Protein AF-A0A7I4CMM8-F1 (afdb_monomer_lite)

Radius of gyration: 47.57 Å; chains: 1; bounding box: 100×70×142 Å

pLDDT: mean 74.9, std 18.07, range [30.16, 97.44]

Structure (mmCIF, N/CA/C/O backbone):
data_AF-A0A7I4CMM8-F1
#
_entry.id   AF-A0A7I4CMM8-F1
#
loop_
_atom_site.group_PDB
_atom_site.id
_atom_site.type_symbol
_atom_site.label_atom_id
_atom_site.label_alt_id
_atom_site.label_comp_id
_atom_site.label_asym_id
_atom_site.label_entity_id
_atom_site.label_seq_id
_atom_site.pdbx_PDB_ins_code
_atom_site.Cartn_x
_atom_site.Cartn_y
_atom_site.Cartn_z
_atom_site.occupancy
_atom_site.B_iso_or_equiv
_atom_site.auth_seq_id
_atom_site.auth_comp_id
_atom_site.auth_asym_id
_atom_site.auth_atom_id
_atom_site.pdbx_PDB_model_num
ATOM 1 N N . MET A 1 1 ? -61.898 26.569 -17.432 1.00 49.69 1 MET A N 1
ATOM 2 C CA . MET A 1 1 ? -60.621 26.922 -18.093 1.00 49.69 1 MET A CA 1
ATOM 3 C C . MET A 1 1 ? -60.483 26.097 -19.370 1.00 49.69 1 MET A C 1
ATOM 5 O O . MET A 1 1 ? -60.211 24.907 -19.290 1.00 49.69 1 MET A O 1
ATOM 9 N N . GLY A 1 2 ? -60.801 26.678 -20.531 1.00 47.91 2 GLY A N 1
ATOM 10 C CA . GLY A 1 2 ? -60.877 25.951 -21.805 1.00 47.91 2 GLY A CA 1
ATOM 11 C C . GLY A 1 2 ? -59.507 25.502 -22.322 1.00 47.91 2 GLY A C 1
ATOM 12 O O . GLY A 1 2 ? -58.555 26.282 -22.324 1.00 47.91 2 GLY A O 1
ATOM 13 N N . LYS A 1 3 ? -59.409 24.247 -22.783 1.00 58.75 3 LYS A N 1
ATOM 14 C CA . LYS A 1 3 ? -58.233 23.737 -23.500 1.00 58.75 3 LYS A CA 1
ATOM 15 C C . LYS A 1 3 ? -58.102 24.516 -24.812 1.00 58.75 3 LYS A C 1
ATOM 17 O O . LYS A 1 3 ? -58.897 24.312 -25.725 1.00 58.75 3 LYS A O 1
ATOM 22 N N . LYS A 1 4 ? -57.121 25.419 -24.908 1.00 61.59 4 LYS A N 1
ATOM 23 C CA . LYS A 1 4 ? -56.770 26.080 -26.173 1.00 61.59 4 LYS A CA 1
ATOM 24 C C . LYS A 1 4 ? -56.360 24.992 -27.171 1.00 61.59 4 LYS A C 1
ATOM 26 O O . LYS A 1 4 ? -55.326 24.351 -26.992 1.00 61.59 4 LYS A O 1
ATOM 31 N N . SER A 1 5 ? -57.178 24.748 -28.192 1.00 63.53 5 SER A N 1
ATOM 32 C CA . SER A 1 5 ? -56.812 23.861 -29.296 1.00 63.53 5 SER A CA 1
ATOM 33 C C . SER A 1 5 ? -55.592 24.449 -30.007 1.00 63.53 5 SER A C 1
ATOM 35 O O . SER A 1 5 ? -55.644 25.604 -30.434 1.00 63.53 5 SER A O 1
ATOM 37 N N . LYS A 1 6 ? -54.498 23.682 -30.118 1.00 65.44 6 LYS A N 1
ATOM 38 C CA . LYS A 1 6 ? -53.301 24.097 -30.869 1.00 65.44 6 LYS A CA 1
ATOM 39 C C . LYS A 1 6 ? -53.727 24.498 -32.289 1.00 65.44 6 LYS A C 1
ATOM 41 O O . LYS A 1 6 ? -54.466 23.754 -32.938 1.00 65.44 6 LYS A O 1
ATOM 46 N N . SER A 1 7 ? -53.312 25.679 -32.748 1.00 64.56 7 SER A N 1
ATOM 47 C CA . SER A 1 7 ? -53.610 26.149 -34.102 1.00 64.56 7 SER A CA 1
ATOM 48 C C . SER A 1 7 ? -53.048 25.148 -35.114 1.00 64.56 7 SER A C 1
ATOM 50 O O . SER A 1 7 ? -51.906 24.705 -34.999 1.00 64.56 7 SER A O 1
ATOM 52 N N . LYS A 1 8 ? -53.867 24.734 -36.089 1.00 69.00 8 LYS A N 1
ATOM 53 C CA . LYS A 1 8 ? -53.422 23.821 -37.148 1.00 69.00 8 LYS A CA 1
ATOM 54 C C . LYS A 1 8 ? -52.417 24.571 -38.021 1.00 69.00 8 LYS A C 1
ATOM 56 O O . LYS A 1 8 ? -52.810 25.424 -38.814 1.00 69.00 8 LYS A O 1
ATOM 61 N N . THR A 1 9 ? -51.131 24.285 -37.855 1.00 73.81 9 THR A N 1
ATOM 62 C CA . THR A 1 9 ? -50.089 24.801 -38.744 1.00 73.81 9 THR A CA 1
ATOM 63 C C . THR A 1 9 ? -50.263 24.177 -40.133 1.00 73.81 9 THR A C 1
ATOM 65 O O . THR A 1 9 ? -50.684 23.023 -40.268 1.00 73.81 9 THR A O 1
ATOM 68 N N . SER A 1 10 ? -50.033 24.966 -41.189 1.00 74.88 10 SER A N 1
ATOM 69 C CA . SER A 1 10 ? -50.176 24.496 -42.573 1.00 74.88 10 SER A CA 1
ATOM 70 C C . SER A 1 10 ? -49.263 23.294 -42.808 1.00 74.88 10 SER A C 1
ATOM 72 O O . SER A 1 10 ? -48.184 23.203 -42.240 1.00 74.88 10 SER A O 1
ATOM 74 N N . ARG A 1 11 ? -49.679 22.348 -43.644 1.00 77.56 11 ARG A N 1
ATOM 75 C CA . ARG A 1 11 ? -48.850 21.203 -44.064 1.00 77.56 11 ARG A CA 1
ATOM 76 C C . ARG A 1 11 ? -48.706 21.143 -45.581 1.00 77.56 11 ARG A C 1
ATOM 78 O O . ARG A 1 11 ? -48.388 20.101 -46.148 1.00 77.56 11 ARG A O 1
ATOM 85 N N . LYS A 1 12 ? -48.970 22.266 -46.256 1.00 82.06 12 LYS A N 1
ATOM 86 C CA . LYS A 1 12 ? -48.943 22.338 -47.715 1.00 82.06 12 LYS A CA 1
ATOM 87 C C . LYS A 1 12 ? -47.498 22.459 -48.197 1.00 82.06 12 LYS A C 1
ATOM 89 O O . LYS A 1 12 ? -46.878 23.512 -48.093 1.00 82.06 12 LYS A O 1
ATOM 94 N N . GLY A 1 13 ? -46.985 21.363 -48.747 1.00 87.12 13 GLY A N 1
ATOM 95 C CA . GLY A 1 13 ? -45.651 21.278 -49.335 1.00 87.12 13 GLY A CA 1
ATOM 96 C C . GLY A 1 13 ? -44.630 20.568 -48.444 1.00 87.12 13 GLY A C 1
ATOM 97 O O . GLY A 1 13 ? -44.729 20.540 -47.218 1.00 87.12 13 GLY A O 1
ATOM 98 N N . LYS A 1 14 ? -43.603 19.998 -49.082 1.00 82.69 14 LYS A N 1
ATOM 99 C CA . LYS A 1 14 ? -42.621 19.109 -48.437 1.00 82.69 14 LYS A CA 1
ATOM 100 C C . LYS A 1 14 ? -41.836 19.781 -47.306 1.00 82.69 14 LYS A C 1
ATOM 102 O O . LYS A 1 14 ? -41.510 19.138 -46.314 1.00 82.69 14 LYS A O 1
ATOM 107 N N . ARG A 1 15 ? -41.515 21.071 -47.456 1.00 82.56 15 ARG A N 1
ATOM 108 C CA . ARG A 1 15 ? -40.744 21.831 -46.457 1.00 82.56 15 ARG A CA 1
ATOM 109 C C . ARG A 1 15 ? -41.539 22.055 -45.174 1.00 82.56 15 ARG A C 1
ATOM 111 O O . ARG A 1 15 ? -40.964 21.985 -44.098 1.00 82.56 15 ARG A O 1
ATOM 118 N N . GLU A 1 16 ? -42.839 22.281 -45.303 1.00 84.31 16 GLU A N 1
ATOM 119 C CA . GLU A 1 16 ? -43.721 22.529 -44.167 1.00 84.31 16 GLU A CA 1
ATOM 120 C C . GLU A 1 16 ? -44.119 21.222 -43.466 1.00 84.31 16 GLU A C 1
ATOM 122 O O . GLU A 1 16 ? -44.179 21.161 -42.242 1.00 84.31 16 GLU A O 1
ATOM 127 N N . TRP A 1 17 ? -44.275 20.136 -44.232 1.00 81.75 17 TRP A N 1
ATOM 128 C CA . TRP A 1 17 ? -44.510 18.794 -43.691 1.00 81.75 17 TRP A CA 1
ATOM 129 C C . TRP A 1 17 ? -43.383 18.345 -42.752 1.00 81.75 17 TRP A C 1
ATOM 131 O O . TRP A 1 17 ? -43.653 17.860 -41.661 1.00 81.75 17 TRP A O 1
ATOM 141 N N . ARG A 1 18 ? -42.122 18.609 -43.121 1.00 83.81 18 ARG A N 1
ATOM 142 C CA . ARG A 1 18 ? -40.956 18.306 -42.272 1.00 83.81 18 ARG A CA 1
ATOM 143 C C . ARG A 1 18 ? -40.883 19.132 -40.987 1.00 83.81 18 ARG A C 1
ATOM 145 O O . ARG A 1 18 ? -40.315 18.658 -40.020 1.00 83.81 18 ARG A O 1
ATOM 152 N N . LYS A 1 19 ? -41.398 20.365 -40.989 1.00 82.56 19 LYS A N 1
ATOM 153 C CA . LYS A 1 19 ? -41.332 21.265 -39.824 1.00 82.56 19 LYS A CA 1
ATOM 154 C C . LYS A 1 19 ? -42.450 21.016 -38.815 1.00 82.56 19 LYS A C 1
ATOM 156 O O . LYS A 1 19 ? -42.259 21.246 -37.631 1.00 82.56 19 LYS A O 1
ATOM 161 N N . ASN A 1 20 ? -43.610 20.571 -39.295 1.00 81.19 20 ASN A N 1
ATOM 162 C CA . ASN A 1 20 ? -44.833 20.483 -38.497 1.00 81.19 20 ASN A CA 1
ATOM 163 C C . ASN A 1 20 ? -45.246 19.040 -38.165 1.00 81.19 20 ASN A C 1
ATOM 165 O O . ASN A 1 20 ? -46.355 18.821 -37.669 1.00 81.19 20 ASN A O 1
ATOM 169 N N . ILE A 1 21 ? -44.416 18.045 -38.481 1.00 82.38 21 ILE A N 1
ATOM 170 C CA . ILE A 1 21 ? -44.540 16.683 -37.952 1.00 82.38 21 ILE A CA 1
ATOM 171 C C . ILE A 1 21 ? -43.607 16.599 -36.754 1.00 82.38 21 ILE A C 1
ATOM 173 O O . ILE A 1 21 ? -42.418 16.864 -36.891 1.00 82.38 21 ILE A O 1
ATOM 177 N N . SER A 1 22 ? -44.169 16.279 -35.591 1.00 81.81 22 SER A N 1
ATOM 178 C CA . SER A 1 22 ? -43.361 16.008 -34.408 1.00 81.81 22 SER A CA 1
ATOM 179 C C . SER A 1 22 ? -42.671 14.658 -34.593 1.00 81.81 22 SER A C 1
ATOM 181 O O . SER A 1 22 ? -43.331 13.704 -34.999 1.00 81.81 22 SER A O 1
ATOM 183 N N . THR A 1 23 ? -41.365 14.608 -34.341 1.00 85.62 23 THR A N 1
ATOM 184 C CA . THR A 1 23 ? -40.579 13.372 -34.204 1.00 85.62 23 THR A CA 1
ATOM 185 C C . THR A 1 23 ? -40.346 13.019 -32.737 1.00 85.62 23 THR A C 1
ATOM 187 O O . THR A 1 23 ? -39.611 12.084 -32.454 1.00 85.62 23 THR A O 1
ATOM 190 N N . GLU A 1 24 ? -40.958 13.758 -31.803 1.00 87.31 24 GLU A N 1
ATOM 191 C CA . GLU A 1 24 ? -40.713 13.630 -30.361 1.00 87.31 24 GLU A CA 1
ATOM 192 C C . GLU A 1 24 ? -41.014 12.218 -29.839 1.00 87.31 24 GLU A C 1
ATOM 194 O O . GLU A 1 24 ? -40.380 11.767 -28.895 1.00 87.31 24 GLU A O 1
ATOM 199 N N . ASP A 1 25 ? -41.968 11.512 -30.447 1.00 90.19 25 ASP A N 1
ATOM 200 C CA . ASP A 1 25 ? -42.308 10.127 -30.122 1.00 90.19 25 ASP A CA 1
ATOM 201 C C . ASP A 1 25 ? -41.214 9.142 -30.556 1.00 90.19 25 ASP A C 1
ATOM 203 O O . ASP A 1 25 ? -40.836 8.257 -29.788 1.00 90.19 25 ASP A O 1
ATOM 207 N N . VAL A 1 26 ? -40.672 9.326 -31.760 1.00 89.25 26 VAL A N 1
ATOM 208 C CA . VAL A 1 26 ? -39.547 8.541 -32.279 1.00 89.25 26 VAL A CA 1
ATOM 209 C C . VAL A 1 26 ? -38.278 8.837 -31.484 1.00 89.25 26 VAL A C 1
ATOM 211 O O . VAL A 1 26 ? -37.574 7.909 -31.091 1.00 89.25 26 VAL A O 1
ATOM 214 N N . ASP A 1 27 ? -38.009 10.109 -31.199 1.00 90.56 27 ASP A N 1
ATOM 215 C CA . ASP A 1 27 ? -36.835 10.539 -30.441 1.00 90.56 27 ASP A CA 1
ATOM 216 C C . ASP A 1 27 ? -36.898 10.009 -28.997 1.00 90.56 27 ASP A C 1
ATOM 218 O O . ASP A 1 27 ? -35.930 9.421 -28.514 1.00 90.56 27 ASP A O 1
ATOM 222 N N . ALA A 1 28 ? -38.061 10.094 -28.336 1.00 93.69 28 ALA A N 1
ATOM 223 C CA . ALA A 1 28 ? -38.261 9.531 -27.000 1.00 93.69 28 ALA A CA 1
ATOM 224 C C . ALA A 1 28 ? -38.103 8.004 -26.974 1.00 93.69 28 ALA A C 1
ATOM 226 O O . ALA A 1 28 ? -37.536 7.462 -26.024 1.00 93.69 28 ALA A O 1
ATOM 227 N N . PHE A 1 29 ? -38.573 7.301 -28.009 1.00 93.25 29 PHE A N 1
ATOM 228 C CA . PHE A 1 29 ? -38.375 5.859 -28.128 1.00 93.25 29 PHE A CA 1
ATOM 229 C C . PHE A 1 29 ? -36.884 5.507 -28.239 1.00 93.25 29 PHE A C 1
ATOM 231 O O . PHE A 1 29 ? -36.411 4.647 -27.499 1.00 93.25 29 PHE A O 1
ATOM 238 N N . VAL A 1 30 ? -36.125 6.214 -29.084 1.00 94.31 30 VAL A N 1
ATOM 239 C CA . VAL A 1 30 ? -34.676 5.996 -29.253 1.00 94.31 30 VAL A CA 1
ATOM 240 C C . VAL A 1 30 ? -33.898 6.316 -27.970 1.00 94.31 30 VAL A C 1
ATOM 242 O O . VAL A 1 30 ? -32.957 5.604 -27.608 1.00 94.31 30 VAL A O 1
ATOM 245 N N . GLU A 1 31 ? -34.290 7.365 -27.246 1.00 92.56 31 GLU A N 1
ATOM 246 C CA . GLU A 1 31 ? -33.690 7.703 -25.953 1.00 92.56 31 GLU A CA 1
ATOM 247 C C . GLU A 1 31 ? -33.966 6.633 -24.891 1.00 92.56 31 GLU A C 1
ATOM 249 O O . GLU A 1 31 ? -33.056 6.257 -24.147 1.00 92.56 31 GLU A O 1
ATOM 254 N N . GLN A 1 32 ? -35.192 6.105 -24.836 1.00 89.50 32 GLN A N 1
ATOM 255 C CA . GLN A 1 32 ? -35.554 5.024 -23.920 1.00 89.50 32 GLN A CA 1
ATOM 256 C C . GLN A 1 32 ? -34.812 3.728 -24.248 1.00 89.50 32 GLN A C 1
ATOM 258 O O . GLN A 1 32 ? -34.270 3.106 -23.335 1.00 89.50 32 GLN A O 1
ATOM 263 N N . THR A 1 33 ? -34.700 3.347 -25.524 1.00 90.50 33 THR A N 1
ATOM 264 C CA . THR A 1 33 ? -33.928 2.159 -25.921 1.00 90.50 33 THR A CA 1
ATOM 265 C C . THR A 1 33 ? -32.452 2.310 -25.557 1.00 90.50 33 THR A C 1
ATOM 267 O O . THR A 1 33 ? -31.876 1.415 -24.943 1.00 90.50 33 THR A O 1
ATOM 270 N N . ALA A 1 34 ? -31.851 3.475 -25.820 1.00 91.12 34 ALA A N 1
ATOM 271 C CA . ALA A 1 34 ? -30.457 3.738 -25.462 1.00 91.12 34 ALA A CA 1
ATOM 272 C C . ALA A 1 34 ? -30.228 3.758 -23.939 1.00 91.12 34 ALA A C 1
ATOM 274 O O . ALA A 1 34 ? -29.150 3.395 -23.458 1.00 91.12 34 ALA A O 1
ATOM 275 N N . LEU A 1 35 ? -31.222 4.201 -23.161 1.00 91.75 35 LEU A N 1
ATOM 276 C CA . LEU A 1 35 ? -31.175 4.152 -21.703 1.00 91.75 35 LEU A CA 1
ATOM 277 C C . LEU A 1 35 ? -31.209 2.707 -21.201 1.00 91.75 35 LEU A C 1
ATOM 279 O O . LEU A 1 35 ? -30.376 2.360 -20.366 1.00 91.75 35 LEU A O 1
ATOM 283 N N . VAL A 1 36 ? -32.113 1.884 -21.741 1.00 88.81 36 VAL A N 1
ATOM 284 C CA . VAL A 1 36 ? -32.248 0.459 -21.402 1.00 88.81 36 VAL A CA 1
ATOM 285 C C . VAL A 1 36 ? -30.956 -0.301 -21.716 1.00 88.81 36 VAL A C 1
ATOM 287 O O . VAL A 1 36 ? -30.436 -1.008 -20.851 1.00 88.81 36 VAL A O 1
ATOM 290 N N . GLU A 1 37 ? -30.366 -0.082 -22.894 1.00 86.69 37 GLU A N 1
ATOM 291 C CA . GLU A 1 37 ? -29.069 -0.662 -23.271 1.00 86.69 37 GLU A CA 1
ATOM 292 C C . GLU A 1 37 ? -27.954 -0.247 -22.302 1.00 86.69 37 GLU A C 1
ATOM 294 O O . GLU A 1 37 ? -27.170 -1.081 -21.844 1.00 86.69 37 GLU A O 1
ATOM 299 N N . ARG A 1 38 ? -27.900 1.038 -21.923 1.00 88.25 38 ARG A N 1
ATOM 300 C CA . ARG A 1 38 ? -26.904 1.545 -20.966 1.00 88.25 38 ARG A CA 1
ATOM 301 C C . ARG A 1 38 ? -27.106 0.989 -19.556 1.00 88.25 38 ARG A C 1
ATOM 303 O O . ARG A 1 38 ? -26.120 0.807 -18.843 1.00 88.25 38 ARG A O 1
ATOM 310 N N . SER A 1 39 ? -28.348 0.737 -19.144 1.00 84.06 39 SER A N 1
ATOM 311 C CA . SER A 1 39 ? -28.668 0.159 -17.833 1.00 84.06 39 SER A CA 1
ATOM 312 C C . SER A 1 39 ? -28.474 -1.357 -17.754 1.00 84.06 39 SER A C 1
ATOM 314 O O . SER A 1 39 ? -28.660 -1.915 -16.676 1.00 84.06 39 SER A O 1
ATOM 316 N N . GLY A 1 40 ? -28.050 -2.008 -18.844 1.00 80.88 40 GLY A N 1
ATOM 317 C CA . GLY A 1 40 ? -27.741 -3.440 -18.858 1.00 80.88 40 GLY A CA 1
ATOM 318 C C . GLY A 1 40 ? -28.790 -4.321 -19.537 1.00 80.88 40 GLY A C 1
ATOM 319 O O . GLY A 1 40 ? -28.784 -5.524 -19.301 1.00 80.88 40 GLY A O 1
ATOM 320 N N . GLY A 1 41 ? -29.649 -3.747 -20.384 1.00 82.19 41 GLY A N 1
ATOM 321 C CA . GLY A 1 41 ? -30.677 -4.466 -21.141 1.00 82.19 41 GLY A CA 1
ATOM 322 C C . GLY A 1 41 ? -32.043 -4.493 -20.450 1.00 82.19 41 GLY A C 1
ATOM 323 O O . GLY A 1 41 ? -32.201 -4.032 -19.316 1.00 82.19 41 GLY A O 1
ATOM 324 N N . ALA A 1 42 ? -33.056 -4.994 -21.159 1.00 81.62 42 ALA A N 1
ATOM 325 C CA . ALA A 1 42 ? -34.395 -5.152 -20.606 1.00 81.62 42 ALA A CA 1
ATOM 326 C C . ALA A 1 42 ? -34.415 -6.329 -19.621 1.00 81.62 42 ALA A C 1
ATOM 328 O O . ALA A 1 42 ? -33.972 -7.430 -19.940 1.00 81.62 42 ALA A O 1
ATOM 329 N N . LEU A 1 43 ? -34.974 -6.112 -18.428 1.00 78.44 43 LEU A N 1
ATOM 330 C CA . LEU A 1 43 ? -35.058 -7.144 -17.387 1.00 78.44 43 LEU A CA 1
ATOM 331 C C . LEU A 1 43 ? -35.860 -8.379 -17.840 1.00 78.44 43 LEU A C 1
ATOM 333 O O . LEU A 1 43 ? -35.634 -9.471 -17.334 1.00 78.44 43 LEU A O 1
ATOM 337 N N . GLU A 1 44 ? -36.775 -8.201 -18.797 1.00 80.75 44 GLU A N 1
ATOM 338 C CA . GLU A 1 44 ? -37.604 -9.264 -19.380 1.00 80.75 44 GLU A CA 1
ATOM 339 C C . GLU A 1 44 ? -36.811 -10.233 -20.271 1.00 80.75 44 GLU A C 1
ATOM 341 O O . GLU A 1 44 ? -37.217 -11.381 -20.435 1.00 80.75 44 GLU A O 1
ATOM 346 N N . GLU A 1 45 ? -35.679 -9.796 -20.830 1.00 81.38 45 GLU A N 1
ATOM 347 C CA . GLU A 1 45 ? -34.834 -10.627 -21.696 1.00 81.38 45 GLU A CA 1
ATOM 348 C C . GLU A 1 45 ? -33.844 -11.487 -20.895 1.00 81.38 45 GLU A C 1
ATOM 350 O O . GLU A 1 45 ? -33.340 -12.490 -21.404 1.00 81.38 45 GLU A O 1
ATOM 355 N N . VAL A 1 46 ? -33.568 -11.122 -19.637 1.00 84.12 46 VAL A N 1
ATOM 356 C CA . VAL A 1 46 ? -32.641 -11.859 -18.770 1.00 84.12 46 VAL A CA 1
ATOM 357 C C . VAL A 1 46 ? -33.358 -13.077 -18.168 1.00 84.12 46 VAL A C 1
ATOM 359 O O . VAL A 1 46 ? -34.398 -12.916 -17.521 1.00 84.12 46 VAL A O 1
ATOM 362 N N . PRO A 1 47 ? -32.827 -14.307 -18.326 1.00 88.44 47 PRO A N 1
ATOM 363 C CA . PRO A 1 47 ? -33.440 -15.497 -17.748 1.00 88.44 47 PRO A CA 1
ATOM 364 C C . PRO A 1 47 ? -33.514 -15.386 -16.222 1.00 88.44 47 PRO A C 1
ATOM 366 O O . PRO A 1 47 ? -32.564 -14.965 -15.560 1.00 88.44 47 PRO A O 1
ATOM 369 N N . SER A 1 48 ? -34.640 -15.805 -15.639 1.00 84.50 48 SER A N 1
ATOM 370 C CA . SER A 1 48 ? -34.915 -15.612 -14.207 1.00 84.50 48 SER A CA 1
ATOM 371 C C . SER A 1 48 ? -33.897 -16.277 -13.271 1.00 84.50 48 SER A C 1
ATOM 373 O O . SER A 1 48 ? -33.743 -15.849 -12.130 1.00 84.50 48 SER A O 1
ATOM 375 N N . GLU A 1 49 ? -33.184 -17.296 -13.753 1.00 82.00 49 GLU A N 1
ATOM 376 C CA . GLU A 1 49 ? -32.120 -17.997 -13.024 1.00 82.00 49 GLU A CA 1
ATOM 377 C C . GLU A 1 49 ? -30.857 -17.140 -12.835 1.00 82.00 49 GLU A C 1
ATOM 379 O O . GLU A 1 49 ? -30.123 -17.327 -11.868 1.00 82.00 49 GLU A O 1
ATOM 384 N N . GLU A 1 50 ? -30.616 -16.173 -13.722 1.00 80.75 50 GLU A N 1
ATOM 385 C CA . GLU A 1 50 ? -29.446 -15.290 -13.676 1.00 80.75 50 GLU A CA 1
ATOM 386 C C . GLU A 1 50 ? -29.718 -14.002 -12.878 1.00 80.75 50 GLU A C 1
ATOM 388 O O . GLU A 1 50 ? -28.790 -13.325 -12.436 1.00 80.75 50 GLU A O 1
ATOM 393 N N . LEU A 1 51 ? -30.997 -13.702 -12.607 1.00 81.00 51 LEU A N 1
ATOM 394 C CA . LEU A 1 51 ? -31.419 -12.576 -11.765 1.00 81.00 51 LEU A CA 1
ATOM 395 C C . LEU A 1 51 ? -30.988 -12.736 -10.301 1.00 81.00 51 LEU A C 1
ATOM 397 O O . LEU A 1 51 ? -30.775 -11.741 -9.605 1.00 81.00 51 LEU A O 1
ATOM 401 N N . PHE A 1 52 ? -30.866 -13.978 -9.820 1.00 80.38 52 PHE A N 1
ATOM 402 C CA . PHE A 1 52 ? -30.588 -14.266 -8.417 1.00 80.38 52 PHE A CA 1
ATOM 403 C C . PHE A 1 52 ? -29.487 -15.312 -8.272 1.00 80.38 52 PHE A C 1
ATOM 405 O O . PHE A 1 52 ? -29.679 -16.496 -8.527 1.00 80.38 52 PHE A O 1
ATOM 412 N N . PHE A 1 53 ? -28.336 -14.887 -7.759 1.00 79.38 53 PHE A N 1
ATOM 413 C CA . PHE A 1 53 ? -27.294 -15.800 -7.308 1.00 79.38 53 PHE A CA 1
ATOM 414 C C . PHE A 1 53 ? -27.486 -16.111 -5.820 1.00 79.38 53 PHE A C 1
ATOM 416 O O . PHE A 1 53 ? -27.412 -15.218 -4.972 1.00 79.38 53 PHE A O 1
ATOM 423 N N . VAL A 1 54 ? -27.705 -17.384 -5.488 1.00 78.00 54 VAL A N 1
ATOM 424 C CA . VAL A 1 54 ? -27.687 -17.848 -4.096 1.00 78.00 54 VAL A CA 1
ATOM 425 C C . VAL A 1 54 ? -26.230 -17.999 -3.665 1.00 78.00 54 VAL A C 1
ATOM 427 O O . VAL A 1 54 ? -25.579 -19.003 -3.953 1.00 78.00 54 VAL A O 1
ATOM 430 N N . ASP A 1 55 ? -25.708 -16.988 -2.972 1.00 75.25 55 ASP A N 1
ATOM 431 C CA . ASP A 1 55 ? -24.354 -17.024 -2.426 1.00 75.25 55 ASP A CA 1
ATOM 432 C C . ASP A 1 55 ? -24.258 -18.028 -1.268 1.00 75.25 55 ASP A C 1
ATOM 434 O O . ASP A 1 55 ? -24.559 -17.734 -0.112 1.00 75.25 55 ASP A O 1
ATOM 438 N N . THR A 1 56 ? -23.825 -19.248 -1.585 1.00 77.38 56 THR A N 1
ATOM 439 C CA . THR A 1 56 ? -23.519 -20.289 -0.594 1.00 77.38 56 THR A CA 1
ATOM 440 C C . THR A 1 56 ? -22.099 -20.181 -0.033 1.00 77.38 56 THR A C 1
ATOM 442 O O . THR A 1 56 ? -21.630 -21.103 0.645 1.00 77.38 56 THR A O 1
ATOM 445 N N . SER A 1 57 ? -21.359 -19.103 -0.320 1.00 67.94 57 SER A N 1
ATOM 446 C CA . SER A 1 57 ? -20.016 -18.942 0.222 1.00 67.94 57 SER A CA 1
ATOM 447 C C . SER A 1 57 ? -20.088 -18.680 1.731 1.00 67.94 57 SER A C 1
ATOM 449 O O . SER A 1 57 ? -20.462 -17.621 2.221 1.00 67.94 57 SER A O 1
ATOM 451 N N . LYS A 1 58 ? -19.722 -19.693 2.524 1.00 63.16 58 LYS A N 1
ATOM 452 C CA . LYS A 1 58 ? -19.458 -19.510 3.956 1.00 63.16 58 LYS A CA 1
ATOM 453 C C . LYS A 1 58 ? -18.283 -18.550 4.060 1.00 63.16 58 LYS A C 1
ATOM 455 O O . LYS A 1 58 ? -17.179 -18.914 3.672 1.00 63.16 58 LYS A O 1
ATOM 460 N N . ASP A 1 59 ? -18.510 -17.341 4.550 1.00 57.62 59 ASP A N 1
ATOM 461 C CA . ASP A 1 59 ? -17.526 -16.266 4.638 1.00 57.62 59 ASP A CA 1
ATOM 462 C C . ASP A 1 59 ? -16.203 -16.704 5.314 1.00 57.62 59 ASP A C 1
ATOM 464 O O . ASP A 1 59 ? -15.997 -16.623 6.528 1.00 57.62 59 ASP A O 1
ATOM 468 N N . ILE A 1 60 ? -15.239 -17.147 4.500 1.00 59.50 60 ILE A N 1
ATOM 469 C CA . ILE A 1 60 ? -13.919 -17.640 4.931 1.00 59.50 60 ILE A CA 1
ATOM 470 C C . ILE A 1 60 ? -13.121 -16.530 5.651 1.00 59.50 60 ILE A C 1
ATOM 472 O O . ILE A 1 60 ? -12.166 -16.793 6.386 1.00 59.50 60 ILE A O 1
ATOM 476 N N . LYS A 1 61 ? -13.485 -15.257 5.455 1.00 59.38 61 LYS A N 1
ATOM 477 C CA . LYS A 1 61 ? -12.763 -14.102 6.009 1.00 59.38 61 LYS A CA 1
ATOM 478 C C . LYS A 1 61 ? -13.025 -13.889 7.501 1.00 59.38 61 LYS A C 1
ATOM 480 O O . LYS A 1 61 ? -12.098 -13.467 8.192 1.00 59.38 61 LYS A O 1
ATOM 485 N N . VAL A 1 62 ? -14.226 -14.198 7.997 1.00 59.16 62 VAL A N 1
ATOM 486 C CA . VAL A 1 62 ? -14.553 -14.087 9.431 1.00 59.16 62 VAL A CA 1
ATOM 487 C C . VAL A 1 62 ? -13.898 -15.234 10.197 1.00 59.16 62 VAL A C 1
ATOM 489 O O . VAL A 1 62 ? -13.161 -14.977 11.147 1.00 59.16 62 VAL A O 1
ATOM 492 N N . ALA A 1 63 ? -14.026 -16.471 9.701 1.00 59.16 63 ALA A N 1
ATOM 493 C CA . ALA A 1 63 ? -13.366 -17.647 10.277 1.00 59.16 63 ALA A CA 1
ATOM 494 C C . ALA A 1 63 ? -11.837 -17.474 10.364 1.00 59.16 63 ALA A C 1
ATOM 496 O O . ALA A 1 63 ? -11.252 -17.635 11.429 1.00 59.16 63 ALA A O 1
ATOM 497 N N . ARG A 1 64 ? -11.182 -16.997 9.292 1.00 60.44 64 ARG A N 1
ATOM 498 C CA . ARG A 1 64 ? -9.728 -16.726 9.299 1.00 60.44 64 ARG A CA 1
ATOM 499 C C . ARG A 1 64 ? -9.296 -15.631 10.276 1.00 60.44 64 ARG A C 1
ATOM 501 O O . ARG A 1 64 ? -8.128 -15.611 10.659 1.00 60.44 64 ARG A O 1
ATOM 508 N N . LYS A 1 65 ? -10.177 -14.689 10.627 1.00 60.16 65 LYS A N 1
ATOM 509 C CA . LYS A 1 65 ? -9.901 -13.648 11.632 1.00 60.16 65 LYS A CA 1
ATOM 510 C C . LYS A 1 65 ? -10.031 -14.225 13.040 1.00 60.16 65 LYS A C 1
ATOM 512 O O . LYS A 1 65 ? -9.143 -14.003 13.855 1.00 60.16 65 LYS A O 1
ATOM 517 N N . VAL A 1 66 ? -11.070 -15.022 13.281 1.00 60.72 66 VAL A N 1
ATOM 518 C CA . VAL A 1 66 ? -11.283 -15.740 14.546 1.00 60.72 66 VAL A CA 1
ATOM 519 C C . VAL A 1 66 ? -10.138 -16.728 14.816 1.00 60.72 66 VAL A C 1
ATOM 521 O O . VAL A 1 66 ? -9.546 -16.693 15.892 1.00 60.72 66 VAL A O 1
ATOM 524 N N . ASP A 1 67 ? -9.718 -17.504 13.814 1.00 60.88 67 ASP A N 1
ATOM 525 C CA . ASP A 1 67 ? -8.616 -18.472 13.935 1.00 60.88 67 ASP A CA 1
ATOM 526 C C . ASP A 1 67 ? -7.230 -17.820 14.059 1.00 60.88 67 ASP A C 1
ATOM 528 O O . ASP A 1 67 ? -6.312 -18.417 14.614 1.00 60.88 67 ASP A O 1
ATOM 532 N N . LYS A 1 68 ? -7.045 -16.589 13.557 1.00 61.72 68 LYS A N 1
ATOM 533 C CA . LYS A 1 68 ? -5.784 -15.841 13.726 1.00 61.72 68 LYS A CA 1
ATOM 534 C C . LYS A 1 68 ? -5.603 -15.281 15.130 1.00 61.72 68 LYS A C 1
ATOM 536 O O . LYS A 1 68 ? -4.464 -15.077 15.543 1.00 61.72 68 LYS A O 1
ATOM 541 N N . HIS A 1 69 ? -6.705 -14.972 15.807 1.00 56.53 69 HIS A N 1
ATOM 542 C CA . HIS A 1 69 ? -6.694 -14.411 17.155 1.00 56.53 69 HIS A CA 1
ATOM 543 C C . HIS A 1 69 ? -6.846 -15.477 18.246 1.00 56.53 69 HIS A C 1
ATOM 545 O O . HIS A 1 69 ? -6.559 -15.186 19.404 1.00 56.53 69 HIS A O 1
ATOM 551 N N . ARG A 1 70 ? -7.218 -16.716 17.896 1.00 64.44 70 ARG A N 1
ATOM 552 C CA . ARG A 1 70 ? -7.080 -17.862 18.797 1.00 64.44 70 ARG A CA 1
ATOM 553 C C . ARG A 1 70 ? -5.616 -18.292 18.865 1.00 64.44 70 ARG A C 1
ATOM 555 O O . ARG A 1 70 ? -4.991 -18.594 17.849 1.00 64.44 70 ARG A O 1
ATOM 562 N N . ALA A 1 71 ? -5.060 -18.321 20.073 1.00 66.50 71 ALA A N 1
ATOM 563 C CA . ALA A 1 71 ? -3.794 -18.998 20.308 1.00 66.50 71 ALA A CA 1
ATOM 564 C C . ALA A 1 71 ? -3.950 -20.474 19.901 1.00 66.50 71 ALA A C 1
ATOM 566 O O . ALA A 1 71 ? -4.968 -21.097 20.195 1.00 66.50 71 ALA A O 1
ATOM 567 N N . LYS A 1 72 ? -2.966 -21.028 19.184 1.00 68.81 72 LYS A N 1
ATOM 568 C CA . LYS A 1 72 ? -2.951 -22.451 18.814 1.00 68.81 72 LYS A CA 1
ATOM 569 C C . LYS A 1 72 ? -2.593 -23.275 20.048 1.00 68.81 72 LYS A C 1
ATOM 571 O O . LYS A 1 72 ? -1.439 -23.651 20.227 1.00 68.81 72 LYS A O 1
ATOM 576 N N . VAL A 1 73 ? -3.577 -23.474 20.910 1.00 71.44 73 VAL A N 1
ATOM 577 C CA . VAL A 1 73 ? -3.495 -24.331 22.090 1.00 71.44 73 VAL A CA 1
ATOM 578 C C . VAL A 1 73 ? -3.742 -25.776 21.637 1.00 71.44 73 VAL A C 1
ATOM 580 O O . VAL A 1 73 ? -4.542 -26.012 20.726 1.00 71.44 73 VAL A O 1
ATOM 583 N N . LEU A 1 74 ? -3.008 -26.745 22.193 1.00 79.69 74 LEU A N 1
ATOM 584 C CA . LEU A 1 74 ? -3.235 -28.161 21.885 1.00 79.69 74 LEU A CA 1
ATOM 585 C C . LEU A 1 74 ? -4.658 -28.554 22.298 1.00 79.69 74 LEU A C 1
ATOM 587 O O . LEU A 1 74 ? -5.205 -28.003 23.246 1.00 79.69 74 LEU A O 1
ATOM 591 N N . HIS A 1 75 ? -5.269 -29.522 21.610 1.00 74.88 75 HIS A N 1
ATOM 592 C CA . HIS A 1 75 ? -6.651 -29.921 21.905 1.00 74.88 75 HIS A CA 1
ATOM 593 C C . HIS A 1 75 ? -6.833 -30.376 23.363 1.00 74.88 75 HIS A C 1
ATOM 595 O O . HIS A 1 75 ? -7.815 -30.003 23.994 1.00 74.88 75 HIS A O 1
ATOM 601 N N . ALA A 1 76 ? -5.850 -31.100 23.911 1.00 77.00 76 ALA A N 1
ATOM 602 C CA . ALA A 1 76 ? -5.833 -31.504 25.316 1.00 77.00 76 ALA A CA 1
ATOM 603 C C . ALA A 1 76 ? -5.820 -30.294 26.265 1.00 77.00 76 ALA A C 1
ATOM 605 O O . ALA A 1 76 ? -6.610 -30.239 27.200 1.00 77.00 76 ALA A O 1
ATOM 606 N N . ASP A 1 77 ? -4.996 -29.289 25.973 1.00 76.25 77 ASP A N 1
ATOM 607 C CA . ASP A 1 77 ? -4.896 -28.073 26.783 1.00 76.25 77 ASP A CA 1
ATOM 608 C C . ASP A 1 77 ? -6.162 -27.201 26.648 1.00 76.25 77 ASP A C 1
ATOM 610 O O . ASP A 1 77 ? -6.643 -26.650 27.631 1.00 76.25 77 ASP A O 1
ATOM 614 N N . SER A 1 78 ? -6.781 -27.157 25.461 1.00 78.62 78 SER A N 1
ATOM 615 C CA . SER A 1 78 ? -8.042 -26.440 25.206 1.00 78.62 78 SER A CA 1
ATOM 616 C C . SER A 1 78 ? -9.243 -27.045 25.939 1.00 78.62 78 SER A C 1
ATOM 618 O O . SER A 1 78 ? -10.197 -26.320 26.216 1.00 78.62 78 SER A O 1
ATOM 620 N N . ILE A 1 79 ? -9.228 -28.355 26.207 1.00 75.75 79 ILE A N 1
ATOM 621 C CA . ILE A 1 79 ? -10.250 -29.042 27.013 1.00 75.75 79 ILE A CA 1
ATOM 622 C C . ILE A 1 79 ? -10.066 -28.721 28.503 1.00 75.75 79 ILE A C 1
ATOM 624 O O . ILE A 1 79 ? -11.041 -28.682 29.249 1.00 75.75 79 ILE A O 1
ATOM 628 N N . LEU A 1 80 ? -8.824 -28.476 28.930 1.00 77.75 80 LEU A N 1
ATOM 629 C CA . LEU A 1 80 ? -8.479 -28.137 30.310 1.00 77.75 80 LEU A CA 1
ATOM 630 C C . LEU A 1 80 ? -8.637 -26.635 30.618 1.00 77.75 80 LEU A C 1
ATOM 632 O O . LEU A 1 80 ? -8.730 -26.258 31.786 1.00 77.75 80 LEU A O 1
ATOM 636 N N . GLU A 1 81 ? -8.696 -25.774 29.597 1.00 74.06 81 GLU A N 1
ATOM 637 C CA . GLU A 1 81 ? -9.002 -24.348 29.743 1.00 74.06 81 GLU A CA 1
ATOM 638 C C . GLU A 1 81 ? -10.483 -24.119 30.107 1.00 74.06 81 GLU A C 1
ATOM 640 O O . GLU A 1 81 ? -11.407 -24.566 29.421 1.00 74.06 81 GLU A O 1
ATOM 645 N N . SER A 1 82 ? -10.730 -23.369 31.186 1.00 67.44 82 SER A N 1
ATOM 646 C CA . SER A 1 82 ? -12.073 -23.015 31.655 1.00 67.44 82 SER A CA 1
ATOM 647 C C . SER A 1 82 ? -12.735 -21.969 30.746 1.00 67.44 82 SER A C 1
ATOM 649 O O . SER A 1 82 ? -12.717 -20.768 31.001 1.00 67.44 82 SER A O 1
ATOM 651 N N . ASN A 1 83 ? -13.375 -22.435 29.674 1.00 67.62 83 ASN A N 1
ATOM 652 C CA . ASN A 1 83 ? -14.068 -21.612 28.675 1.00 67.62 83 ASN A CA 1
ATOM 653 C C . ASN A 1 83 ? -15.483 -21.158 29.101 1.00 67.62 83 ASN A C 1
ATOM 655 O O . ASN A 1 83 ? -16.383 -21.035 28.266 1.00 67.62 83 ASN A O 1
ATOM 659 N N . SER A 1 84 ? -15.727 -20.928 30.394 1.00 74.69 84 SER A N 1
ATOM 660 C CA . SER A 1 84 ? -17.016 -20.397 30.843 1.00 74.69 84 SER A CA 1
ATOM 661 C C . SER A 1 84 ? -17.138 -18.921 30.463 1.00 74.69 84 SER A C 1
ATOM 663 O O . SER A 1 84 ? -16.286 -18.108 30.811 1.00 74.69 84 SER A O 1
ATOM 665 N N . LEU A 1 85 ? -18.235 -18.553 29.797 1.00 65.31 85 LEU A N 1
ATOM 666 C CA . LEU A 1 85 ? -18.540 -17.167 29.407 1.00 65.31 85 LEU A CA 1
ATOM 667 C C . LEU A 1 85 ? -18.713 -16.224 30.617 1.00 65.31 85 LEU A C 1
ATOM 669 O O . LEU A 1 85 ? -18.709 -15.003 30.476 1.00 65.31 85 LEU A O 1
ATOM 673 N N . ILE A 1 86 ? -18.871 -16.800 31.810 1.00 63.62 86 ILE A N 1
ATOM 674 C CA . ILE A 1 86 ? -18.960 -16.089 33.079 1.00 63.62 86 ILE A CA 1
ATOM 675 C C . ILE A 1 86 ? -17.542 -15.980 33.659 1.00 63.62 86 ILE A C 1
ATOM 677 O O . ILE A 1 86 ? -16.900 -17.014 33.873 1.00 63.62 86 ILE A O 1
ATOM 681 N N . PRO A 1 87 ? -17.038 -14.759 33.923 1.00 63.50 87 PRO A N 1
ATOM 682 C CA . PRO A 1 87 ? -15.743 -14.582 34.562 1.00 63.50 87 PRO A CA 1
ATOM 683 C C . PRO A 1 87 ? -15.776 -15.198 35.964 1.00 63.50 87 PRO A C 1
ATOM 685 O O . PRO A 1 87 ? -16.651 -14.879 36.769 1.00 63.50 87 PRO A O 1
ATOM 688 N N . VAL A 1 88 ? -14.815 -16.080 36.252 1.00 69.12 88 VAL A N 1
ATOM 689 C CA . VAL A 1 88 ? -14.659 -16.684 37.581 1.00 69.12 88 VAL A CA 1
ATOM 690 C C . VAL A 1 88 ? -14.456 -15.569 38.605 1.00 69.12 88 VAL A C 1
ATOM 692 O O . VAL A 1 88 ? -13.595 -14.701 38.431 1.00 69.12 88 VAL A O 1
ATOM 695 N N . LEU A 1 89 ? -15.268 -15.588 39.663 1.00 59.28 89 LEU A N 1
ATOM 696 C CA . LEU A 1 89 ? -15.184 -14.646 40.771 1.00 59.28 89 LEU A CA 1
ATOM 697 C C . LEU A 1 89 ? -13.787 -14.764 41.405 1.00 59.28 89 LEU A C 1
ATOM 699 O O . LEU A 1 89 ? -13.449 -15.786 41.997 1.00 59.28 89 LEU A O 1
ATOM 703 N N . LYS A 1 90 ? -12.943 -13.741 41.229 1.00 61.88 90 LYS A N 1
ATOM 704 C CA . LYS A 1 90 ? -11.626 -13.684 41.875 1.00 61.88 90 LYS A CA 1
ATOM 705 C C . LYS A 1 90 ? -11.815 -13.363 43.353 1.00 61.88 90 LYS A C 1
ATOM 707 O O . LYS A 1 90 ? -12.103 -12.220 43.699 1.00 61.88 90 LYS A O 1
ATOM 712 N N . GLU A 1 91 ? -11.614 -14.364 44.200 1.00 62.41 91 GLU A N 1
ATOM 713 C CA . GLU A 1 91 ? -11.412 -14.185 45.638 1.00 62.41 91 GLU A CA 1
ATOM 714 C C . GLU A 1 91 ? -10.221 -13.231 45.885 1.00 62.41 91 GLU A C 1
ATOM 716 O O . GLU A 1 91 ? -9.177 -13.362 45.228 1.00 62.41 91 GLU A O 1
ATOM 721 N N . PRO A 1 92 ? -10.323 -12.264 46.814 1.00 54.00 92 PRO A N 1
ATOM 722 C CA . PRO A 1 92 ? -9.198 -11.423 47.198 1.00 54.00 92 PRO A CA 1
ATOM 723 C C . PRO A 1 92 ? -8.238 -12.228 48.090 1.00 54.00 92 PRO A C 1
ATOM 725 O O . PRO A 1 92 ? -8.339 -12.209 49.312 1.00 54.00 92 PRO A O 1
ATOM 728 N N . GLY A 1 93 ? -7.298 -12.953 47.475 1.00 45.53 93 GLY A N 1
ATOM 729 C CA . GLY A 1 93 ? -6.353 -13.817 48.188 1.00 45.53 93 GLY A CA 1
ATOM 730 C C . GLY A 1 93 ? -4.928 -13.788 47.633 1.00 45.53 93 GLY A C 1
ATOM 731 O O . GLY A 1 93 ? -4.633 -14.419 46.626 1.00 45.53 93 GLY A O 1
ATOM 732 N N . HIS A 1 94 ? -4.063 -13.045 48.333 1.00 47.19 94 HIS A N 1
ATOM 733 C CA . HIS A 1 94 ? -2.603 -13.170 48.484 1.00 47.19 94 HIS A CA 1
ATOM 734 C C . HIS A 1 94 ? -1.770 -13.689 47.287 1.00 47.19 94 HIS A C 1
ATOM 736 O O . HIS A 1 94 ? -1.589 -14.886 47.071 1.00 47.19 94 HIS A O 1
ATOM 742 N N . THR A 1 95 ? -1.115 -12.778 46.562 1.00 38.75 95 THR A N 1
ATOM 743 C CA . THR A 1 95 ? -0.143 -13.148 45.523 1.00 38.75 95 THR A CA 1
ATOM 744 C C . THR A 1 95 ? 1.196 -13.558 46.139 1.00 38.75 95 THR A C 1
ATOM 746 O O . THR A 1 95 ? 1.961 -12.703 46.583 1.00 38.75 95 THR A O 1
ATOM 749 N N . ASN A 1 96 ? 1.524 -14.850 46.115 1.00 45.94 96 ASN A N 1
ATOM 750 C CA . ASN A 1 96 ? 2.888 -15.334 46.335 1.00 45.94 96 ASN A CA 1
ATOM 751 C C . ASN A 1 96 ? 3.634 -15.320 44.989 1.00 45.94 96 ASN A C 1
ATOM 753 O O . ASN A 1 96 ? 3.584 -16.268 44.205 1.00 45.94 96 ASN A O 1
ATOM 757 N N . LYS A 1 97 ? 4.267 -14.188 44.665 1.00 43.34 97 LYS A N 1
ATOM 758 C CA . LYS A 1 97 ? 4.988 -14.001 43.400 1.00 43.34 97 LYS A CA 1
ATOM 759 C C . LYS A 1 97 ? 6.421 -14.511 43.567 1.00 43.34 97 LYS A C 1
ATOM 761 O O . LYS A 1 97 ? 7.270 -13.819 44.125 1.00 43.34 97 LYS A O 1
ATOM 766 N N . LYS A 1 98 ? 6.692 -15.732 43.089 1.00 38.50 98 LYS A N 1
ATOM 767 C CA . LYS A 1 98 ? 8.067 -16.231 42.927 1.00 38.50 98 LYS A CA 1
ATOM 768 C C . LYS A 1 98 ? 8.833 -15.295 41.990 1.00 38.50 98 LYS A C 1
ATOM 770 O O . LYS A 1 98 ? 8.373 -14.969 40.895 1.00 38.50 98 LYS A O 1
ATOM 775 N N . ARG A 1 99 ? 9.988 -14.849 42.477 1.00 40.41 99 ARG A N 1
ATOM 776 C CA . ARG A 1 99 ? 10.913 -13.924 41.826 1.00 40.41 99 ARG A CA 1
ATOM 777 C C . ARG A 1 99 ? 11.526 -14.585 40.594 1.00 40.41 99 ARG A C 1
ATOM 779 O O . ARG A 1 99 ? 11.939 -15.740 40.652 1.00 40.41 99 ARG A O 1
ATOM 786 N N . LYS A 1 100 ? 11.592 -13.839 39.493 1.00 38.06 100 LYS A N 1
ATOM 787 C CA . LYS A 1 100 ? 12.507 -14.121 38.390 1.00 38.06 100 LYS A CA 1
ATOM 788 C C . LYS A 1 100 ? 13.558 -13.024 38.428 1.00 38.06 100 LYS A C 1
ATOM 790 O O . LYS A 1 100 ? 13.286 -11.893 38.032 1.00 38.06 100 LYS A O 1
ATOM 795 N N . ASP A 1 101 ? 14.713 -13.360 38.982 1.00 41.50 101 ASP A N 1
ATOM 796 C CA . ASP A 1 101 ? 15.895 -12.514 38.943 1.00 41.50 101 ASP A CA 1
ATOM 797 C C . ASP A 1 101 ? 16.342 -12.373 37.483 1.00 41.50 101 ASP A C 1
ATOM 799 O O . ASP A 1 101 ? 16.467 -13.368 36.768 1.00 41.50 101 ASP A O 1
ATOM 803 N N . ARG A 1 102 ? 16.537 -11.144 37.008 1.00 42.16 102 ARG A N 1
ATOM 804 C CA . ARG A 1 102 ? 17.869 -10.547 36.849 1.00 42.16 102 ARG A CA 1
ATOM 805 C C . ARG A 1 102 ? 17.838 -9.357 35.899 1.00 42.16 102 ARG A C 1
ATOM 807 O O . ARG A 1 102 ? 17.143 -9.349 34.890 1.00 42.16 102 ARG A O 1
ATOM 814 N N . ASP A 1 103 ? 18.720 -8.434 36.262 1.00 46.12 103 ASP A N 1
ATOM 815 C CA . ASP A 1 103 ? 19.269 -7.340 35.479 1.00 46.12 103 ASP A CA 1
ATOM 816 C C . ASP A 1 103 ? 18.266 -6.221 35.230 1.00 46.12 103 ASP A C 1
ATOM 818 O O . ASP A 1 103 ? 17.498 -6.312 34.293 1.00 46.12 103 ASP A O 1
ATOM 822 N N . HIS A 1 104 ? 18.284 -5.193 36.087 1.00 42.41 104 HIS A N 1
ATOM 823 C CA . HIS A 1 104 ? 18.207 -3.745 35.799 1.00 42.41 104 HIS A CA 1
ATOM 824 C C . HIS A 1 104 ? 18.504 -3.022 37.127 1.00 42.41 104 HIS A C 1
ATOM 826 O O . HIS A 1 104 ? 17.645 -2.419 37.763 1.00 42.41 104 HIS A O 1
ATOM 832 N N . ALA A 1 105 ? 19.745 -3.155 37.598 1.00 47.44 105 ALA A N 1
ATOM 833 C CA . ALA A 1 105 ? 20.257 -2.351 38.696 1.00 47.44 105 ALA A CA 1
ATOM 834 C C . ALA A 1 105 ? 20.729 -1.000 38.138 1.00 47.44 105 ALA A C 1
ATOM 836 O O . ALA A 1 105 ? 21.765 -0.938 37.478 1.00 47.44 105 ALA A O 1
ATOM 837 N N . LYS A 1 106 ? 19.953 0.061 38.391 1.00 52.59 106 LYS A N 1
ATOM 838 C CA . LYS A 1 106 ? 20.398 1.458 38.577 1.00 52.59 106 LYS A CA 1
ATOM 839 C C . LYS A 1 106 ? 19.290 2.244 39.311 1.00 52.59 106 LYS A C 1
ATOM 841 O O . LYS A 1 106 ? 18.127 1.862 39.214 1.00 52.59 106 LYS A O 1
ATOM 846 N N . PRO A 1 107 ? 19.648 3.234 40.147 1.00 48.91 107 PRO A N 1
ATOM 847 C CA . PRO A 1 107 ? 19.090 3.345 41.494 1.00 48.91 107 PRO A CA 1
ATOM 848 C C . PRO A 1 107 ? 17.816 4.195 41.565 1.00 48.91 107 PRO A C 1
ATOM 850 O O . PRO A 1 107 ? 17.848 5.401 41.347 1.00 48.91 107 PRO A O 1
ATOM 853 N N . MET A 1 108 ? 16.717 3.573 41.991 1.00 49.00 108 MET A N 1
ATOM 854 C CA . MET A 1 108 ? 15.444 4.216 42.360 1.00 49.00 108 MET A CA 1
ATOM 855 C C . MET A 1 108 ? 15.468 4.690 43.827 1.00 49.00 108 MET A C 1
ATOM 857 O O . MET A 1 108 ? 14.494 4.551 44.556 1.00 49.00 108 MET A O 1
ATOM 861 N N . ALA A 1 109 ? 16.613 5.187 44.303 1.00 53.16 109 ALA A N 1
ATOM 862 C CA . ALA A 1 109 ? 16.767 5.640 45.690 1.00 53.16 109 ALA A CA 1
ATOM 863 C C . ALA A 1 109 ? 16.348 7.109 45.892 1.00 53.16 109 ALA A C 1
ATOM 865 O O . ALA A 1 109 ? 16.328 7.580 47.020 1.00 53.16 109 ALA A O 1
ATOM 866 N N . LYS A 1 110 ? 16.002 7.831 44.816 1.00 52.53 110 LYS A N 1
ATOM 867 C CA . LYS A 1 110 ? 15.623 9.255 44.862 1.00 52.53 110 LYS A CA 1
ATOM 868 C C . LYS A 1 110 ? 14.106 9.505 44.820 1.00 52.53 110 LYS A C 1
ATOM 870 O O . LYS A 1 110 ? 13.682 10.648 44.881 1.00 52.53 110 LYS A O 1
ATOM 875 N N . GLU A 1 111 ? 13.296 8.450 44.717 1.00 56.25 111 GLU A N 1
ATOM 876 C CA . GLU A 1 111 ? 11.825 8.538 44.614 1.00 56.25 111 GLU A CA 1
ATOM 877 C C . GLU A 1 111 ? 11.094 8.032 45.874 1.00 56.25 111 GLU A C 1
ATOM 879 O O . GLU A 1 111 ? 9.869 7.985 45.901 1.00 56.25 111 GLU A O 1
ATOM 884 N N . LEU A 1 112 ? 11.834 7.654 46.925 1.00 55.59 112 LEU A N 1
ATOM 885 C CA . LEU A 1 112 ? 11.297 7.127 48.190 1.00 55.59 112 LEU A CA 1
ATOM 886 C C . LEU A 1 112 ? 11.399 8.118 49.363 1.00 55.59 112 LEU A C 1
ATOM 888 O O . LEU A 1 112 ? 11.341 7.708 50.520 1.00 55.59 112 LEU A O 1
ATOM 892 N N . GLU A 1 113 ? 11.514 9.417 49.090 1.00 56.12 113 GLU A N 1
ATOM 893 C CA . GLU A 1 113 ? 11.298 10.434 50.123 1.00 56.12 113 GLU A CA 1
ATOM 894 C C . GLU A 1 113 ? 9.807 10.818 50.162 1.00 56.12 113 GLU A C 1
ATOM 896 O O . GLU A 1 113 ? 9.221 11.096 49.110 1.00 56.12 113 GLU A O 1
ATOM 901 N N . PRO A 1 114 ? 9.153 10.817 51.342 1.00 62.47 114 PRO A N 1
ATOM 902 C CA . PRO A 1 114 ? 7.773 11.272 51.457 1.00 62.47 114 PRO A CA 1
ATOM 903 C C . PRO A 1 114 ? 7.693 12.762 51.099 1.00 62.47 114 PRO A C 1
ATOM 905 O O . PRO A 1 114 ? 8.460 13.574 51.615 1.00 62.47 114 PRO A O 1
ATOM 908 N N . ALA A 1 115 ? 6.760 13.125 50.214 1.00 64.81 115 ALA A N 1
ATOM 909 C CA . ALA A 1 115 ? 6.550 14.516 49.821 1.00 64.81 115 ALA A CA 1
ATOM 910 C C . ALA A 1 115 ? 6.291 15.401 51.063 1.00 64.81 115 ALA A C 1
ATOM 912 O O . ALA A 1 115 ? 5.517 15.000 51.939 1.00 64.81 115 ALA A O 1
ATOM 913 N N . PRO A 1 116 ? 6.912 16.594 51.164 1.00 69.44 116 PRO A N 1
ATOM 914 C CA . PRO A 1 116 ? 6.759 17.457 52.328 1.00 69.44 116 PRO A CA 1
ATOM 915 C C . PRO A 1 116 ? 5.319 17.964 52.447 1.00 69.44 116 PRO A C 1
ATOM 917 O O . PRO A 1 116 ? 4.721 18.430 51.475 1.00 69.44 116 PRO A O 1
ATOM 920 N N . VAL A 1 117 ? 4.774 17.884 53.662 1.00 66.25 117 VAL A N 1
ATOM 921 C CA . VAL A 1 117 ? 3.419 18.344 53.990 1.00 66.25 117 VAL A CA 1
ATOM 922 C C . VAL A 1 117 ? 3.302 19.853 53.703 1.00 66.25 117 VAL A C 1
ATOM 924 O O . VAL A 1 117 ? 4.156 20.622 54.161 1.00 66.25 117 VAL A O 1
ATOM 927 N N . PRO A 1 118 ? 2.274 20.309 52.961 1.00 59.66 118 PRO A N 1
ATOM 928 C CA . PRO A 1 118 ? 2.058 21.728 52.691 1.00 59.66 118 PRO A CA 1
ATOM 929 C C . PRO A 1 118 ? 1.850 22.516 53.992 1.00 59.66 118 PRO A C 1
ATOM 931 O O . PRO A 1 118 ? 0.992 22.172 54.798 1.00 59.66 118 PRO A O 1
ATOM 934 N N . LYS A 1 119 ? 2.614 23.598 54.190 1.00 63.66 119 LYS A N 1
ATOM 935 C CA . LYS A 1 119 ? 2.564 24.438 55.407 1.00 63.66 119 LYS A CA 1
ATOM 936 C C . LYS A 1 119 ? 1.330 25.341 55.512 1.00 63.66 119 LYS A C 1
ATOM 938 O O . LYS A 1 119 ? 1.136 25.967 56.547 1.00 63.66 119 LYS A O 1
ATOM 943 N N . HIS A 1 120 ? 0.518 25.441 54.464 1.00 62.41 120 HIS A N 1
ATOM 944 C CA . HIS A 1 120 ? -0.670 26.283 54.481 1.00 62.41 120 HIS A CA 1
ATOM 945 C C . HIS A 1 120 ? -1.824 25.573 53.780 1.00 62.41 120 HIS A C 1
ATOM 947 O O . HIS A 1 120 ? -1.789 25.343 52.571 1.00 62.41 120 HIS A O 1
ATOM 953 N N . VAL A 1 121 ? -2.821 25.197 54.577 1.00 57.34 121 VAL A N 1
ATOM 954 C CA . VAL A 1 121 ? -4.133 24.755 54.110 1.00 57.34 121 VAL A CA 1
ATOM 955 C C . VAL A 1 121 ? -4.975 26.030 53.985 1.00 57.34 121 VAL A C 1
ATOM 957 O O . VAL A 1 121 ? -5.081 26.747 54.979 1.00 57.34 121 VAL A O 1
ATOM 960 N N . PRO A 1 122 ? -5.513 26.372 52.800 1.00 53.19 122 PRO A N 1
ATOM 961 C CA . PRO A 1 122 ? -6.411 27.509 52.674 1.00 53.19 122 PRO A CA 1
ATOM 962 C C . PRO A 1 122 ? -7.658 27.258 53.519 1.00 53.19 122 PRO A C 1
ATOM 964 O O . PRO A 1 122 ? -8.249 26.178 53.455 1.00 53.19 122 PRO A O 1
ATOM 967 N N . ASP A 1 123 ? -8.019 28.267 54.302 1.00 50.75 123 ASP A N 1
ATOM 968 C CA . ASP A 1 123 ? -9.132 28.285 55.243 1.00 50.75 123 ASP A CA 1
ATOM 969 C C . ASP A 1 123 ? -10.470 28.193 54.488 1.00 50.75 123 ASP A C 1
ATOM 971 O O . ASP A 1 123 ? -11.100 29.190 54.131 1.00 50.75 123 ASP A O 1
ATOM 975 N N . HIS A 1 124 ? -10.881 26.973 54.146 1.00 48.75 124 HIS A N 1
ATOM 976 C CA . HIS A 1 124 ? -12.266 26.699 53.800 1.00 48.75 124 HIS A CA 1
ATOM 977 C C . HIS A 1 124 ? -13.031 26.623 55.115 1.00 48.75 124 HIS A C 1
ATOM 979 O O . HIS A 1 124 ? -12.942 25.618 55.818 1.00 48.75 124 HIS A O 1
ATOM 985 N N . GLY A 1 125 ? -13.738 27.711 55.438 1.00 50.97 125 GLY A N 1
ATOM 986 C CA . GLY A 1 125 ? -14.574 27.819 56.628 1.00 50.97 125 GLY A CA 1
ATOM 987 C C . GLY A 1 125 ? -15.417 26.563 56.811 1.00 50.97 125 GLY A C 1
ATOM 988 O O . GLY A 1 125 ? -16.259 26.241 55.970 1.00 50.97 125 GLY A O 1
ATOM 989 N N . LEU A 1 126 ? -15.127 25.846 57.894 1.00 46.25 126 LEU A N 1
ATOM 990 C CA . LEU A 1 126 ? -15.850 24.660 58.326 1.00 46.25 126 LEU A CA 1
ATOM 991 C C . LEU A 1 126 ? -17.319 25.047 58.493 1.00 46.25 126 LEU A C 1
ATOM 993 O O . LEU A 1 126 ? -17.662 25.892 59.320 1.00 46.25 126 LEU A O 1
ATOM 997 N N . THR A 1 127 ? -18.187 24.475 57.663 1.00 56.12 127 THR A N 1
ATOM 998 C CA . THR A 1 127 ? -19.633 24.648 57.805 1.00 56.12 127 THR A CA 1
ATOM 999 C C . THR A 1 127 ? -20.088 24.021 59.120 1.00 56.12 127 THR A C 1
ATOM 1001 O O . THR A 1 127 ? -19.497 23.039 59.562 1.00 56.12 127 THR A O 1
ATOM 1004 N N . GLU A 1 128 ? -21.153 24.549 59.728 1.00 50.28 128 GLU A N 1
ATOM 1005 C CA . GLU A 1 128 ? -21.710 24.108 61.025 1.00 50.28 128 GLU A CA 1
ATOM 1006 C C . GLU A 1 128 ? -21.936 22.580 61.121 1.00 50.28 128 GLU A C 1
ATOM 1008 O O . GLU A 1 128 ? -21.937 22.007 62.210 1.00 50.28 128 GLU A O 1
ATOM 1013 N N . GLU A 1 129 ? -22.044 21.897 59.978 1.00 53.06 129 GLU A N 1
ATOM 1014 C CA . GLU A 1 129 ? -22.142 20.440 59.856 1.00 53.06 129 GLU A CA 1
ATOM 1015 C C . GLU A 1 129 ? -20.858 19.680 60.256 1.00 53.06 129 GLU A C 1
ATOM 1017 O O . GLU A 1 129 ? -20.963 18.566 60.767 1.00 53.06 129 GLU A O 1
ATOM 1022 N N . ASP A 1 130 ? -19.666 20.268 60.098 1.00 53.66 130 ASP A N 1
ATOM 1023 C CA . ASP A 1 130 ? -18.381 19.647 60.468 1.00 53.66 130 ASP A CA 1
ATOM 1024 C C . ASP A 1 130 ? -18.066 19.804 61.965 1.00 53.66 130 ASP A C 1
ATOM 1026 O O . ASP A 1 130 ? -17.372 18.973 62.555 1.00 53.66 130 ASP A O 1
ATOM 1030 N N . MET A 1 131 ? -18.636 20.826 62.609 1.00 56.75 131 MET A N 1
ATOM 1031 C CA . MET A 1 131 ? -18.492 21.066 64.049 1.00 56.75 131 MET A CA 1
ATOM 1032 C C . MET A 1 131 ? -19.283 20.034 64.875 1.00 56.75 131 MET A C 1
ATOM 1034 O O . MET A 1 131 ? -18.871 19.653 65.967 1.00 56.75 131 MET A O 1
ATOM 1038 N N . PHE A 1 132 ? -20.359 19.478 64.306 1.00 51.25 132 PHE A N 1
ATOM 1039 C CA . PHE A 1 132 ? -21.210 18.478 64.961 1.00 51.25 132 PHE A CA 1
ATOM 1040 C C . PHE A 1 132 ? -20.607 17.056 64.990 1.00 51.25 132 PHE A C 1
ATOM 1042 O O . PHE A 1 132 ? -21.126 16.170 65.669 1.00 51.25 132 PHE A O 1
ATOM 1049 N N . PHE A 1 133 ? -19.507 16.804 64.266 1.00 48.34 133 PHE A N 1
ATOM 1050 C CA . PHE A 1 133 ? -18.815 15.506 64.274 1.00 48.34 133 PHE A CA 1
ATOM 1051 C C . PHE A 1 133 ? -17.720 15.385 65.346 1.00 48.34 133 PHE A C 1
ATOM 1053 O O . PHE A 1 133 ? -17.212 14.279 65.546 1.00 48.34 133 PHE A O 1
ATOM 1060 N N . LEU A 1 134 ? -17.373 16.470 66.051 1.00 47.72 134 LEU A N 1
ATOM 1061 C CA . LEU A 1 134 ? -16.290 16.477 67.043 1.00 47.72 134 LEU A CA 1
ATOM 1062 C C . LEU A 1 134 ? -16.767 16.321 68.503 1.00 47.72 134 LEU A C 1
ATOM 1064 O O . LEU A 1 134 ? -16.014 15.793 69.320 1.00 47.72 134 LEU A O 1
ATOM 1068 N N . ASP A 1 135 ? -18.020 16.671 68.814 1.00 42.50 135 ASP A N 1
ATOM 1069 C CA . ASP A 1 135 ? -18.558 16.663 70.190 1.00 42.50 135 ASP A CA 1
ATOM 1070 C C . ASP A 1 135 ? -19.060 15.293 70.685 1.00 42.50 135 ASP A C 1
ATOM 1072 O O . ASP A 1 135 ? -19.337 15.116 71.864 1.00 42.50 135 ASP A O 1
ATOM 1076 N N . VAL A 1 136 ? -19.127 14.269 69.827 1.00 48.75 136 VAL A N 1
ATOM 1077 C CA . VAL A 1 136 ? -19.614 12.925 70.221 1.00 48.75 136 VAL A CA 1
ATOM 1078 C C . VAL A 1 136 ? -18.495 12.027 70.788 1.00 48.75 136 VAL A C 1
ATOM 1080 O O . VAL A 1 136 ? -18.741 10.886 71.172 1.00 48.75 136 VAL A O 1
ATOM 1083 N N . ALA A 1 137 ? -17.248 12.507 70.847 1.00 42.91 137 ALA A N 1
ATOM 1084 C CA . ALA A 1 137 ? -16.087 11.704 71.255 1.00 42.91 137 ALA A CA 1
ATOM 1085 C C . ALA A 1 137 ? -15.407 12.162 72.561 1.00 42.91 137 ALA A C 1
ATOM 1087 O O . ALA A 1 137 ? -14.305 11.692 72.840 1.00 42.91 137 ALA A O 1
ATOM 1088 N N . LYS A 1 138 ? -16.021 13.069 73.337 1.00 44.78 138 LYS A N 1
ATOM 1089 C CA . LYS A 1 138 ? -15.385 13.716 74.501 1.00 44.78 138 LYS A CA 1
ATOM 1090 C C . LYS A 1 138 ? -16.121 13.601 75.844 1.00 44.78 138 LYS A C 1
ATOM 1092 O O . LYS A 1 138 ? -15.737 14.292 76.777 1.00 44.78 138 LYS A O 1
ATOM 1097 N N . GLU A 1 139 ? -17.105 12.720 75.971 1.00 40.38 139 GLU A N 1
ATOM 1098 C CA . GLU A 1 139 ? -17.699 12.389 77.275 1.00 40.38 139 GLU A CA 1
ATOM 1099 C C . GLU A 1 139 ? -17.417 10.920 77.589 1.00 40.38 139 GLU A C 1
ATOM 1101 O O . GLU A 1 139 ? -18.028 10.033 76.998 1.00 40.38 139 GLU A O 1
ATOM 1106 N N . ASP A 1 140 ? -16.377 10.700 78.395 1.00 40.66 140 ASP A N 1
ATOM 1107 C CA . ASP A 1 140 ? -16.251 9.660 79.430 1.00 40.66 140 ASP A CA 1
ATOM 1108 C C . ASP A 1 140 ? -14.768 9.591 79.841 1.00 40.66 140 ASP A C 1
ATOM 1110 O O . ASP A 1 140 ? -14.026 8.716 79.392 1.00 40.66 140 ASP A O 1
ATOM 1114 N N . ASP A 1 141 ? -14.324 10.560 80.646 1.00 44.44 141 ASP A N 1
ATOM 1115 C CA . ASP A 1 141 ? -13.106 10.441 81.456 1.00 44.44 141 ASP A CA 1
ATOM 1116 C C . ASP A 1 141 ? -13.228 11.400 82.655 1.00 44.44 141 ASP A C 1
ATOM 1118 O O . ASP A 1 141 ? -12.907 12.579 82.543 1.00 44.44 141 ASP A O 1
ATOM 1122 N N . ASP A 1 142 ? -13.743 10.885 83.776 1.00 36.62 142 ASP A N 1
ATOM 1123 C CA . ASP A 1 142 ? -13.574 11.466 85.112 1.00 36.62 142 ASP A CA 1
ATOM 1124 C C . ASP A 1 142 ? -13.044 10.359 86.050 1.00 36.62 142 ASP A C 1
ATOM 1126 O O . ASP A 1 142 ? -13.742 9.395 86.366 1.00 36.62 142 ASP A O 1
ATOM 1130 N N . GLU A 1 143 ? -11.761 10.521 86.387 1.00 40.69 143 GLU A N 1
ATOM 1131 C CA . GLU A 1 143 ? -11.060 10.265 87.659 1.00 40.69 143 GLU A CA 1
ATOM 1132 C C . GLU A 1 143 ? -11.190 8.907 88.394 1.00 40.69 143 GLU A C 1
ATOM 1134 O O . GLU A 1 143 ? -12.228 8.551 88.939 1.00 40.69 143 GLU A O 1
ATOM 1139 N N . GLU A 1 144 ? -10.052 8.217 88.571 1.00 33.88 144 GLU A N 1
ATOM 1140 C CA . GLU A 1 144 ? -9.356 8.231 89.876 1.00 33.88 144 GLU A CA 1
ATOM 1141 C C . GLU A 1 144 ? -7.880 7.789 89.767 1.00 33.88 144 GLU A C 1
ATOM 1143 O O . GLU A 1 144 ? -7.519 6.860 89.037 1.00 33.88 144 GLU A O 1
ATOM 1148 N N . GLU A 1 145 ? -7.029 8.509 90.503 1.00 36.31 145 GLU A N 1
ATOM 1149 C CA . GLU A 1 145 ? -5.619 8.227 90.780 1.00 36.31 145 GLU A CA 1
ATOM 1150 C C . GLU A 1 145 ? -5.449 6.913 91.576 1.00 36.31 145 GLU A C 1
ATOM 1152 O O . GLU A 1 145 ? -6.287 6.557 92.395 1.00 36.31 145 GLU A O 1
ATOM 1157 N N . ASP A 1 146 ? -4.338 6.187 91.395 1.00 30.16 146 ASP A N 1
ATOM 1158 C CA . ASP A 1 146 ? -3.168 6.264 92.292 1.00 30.16 146 ASP A CA 1
ATOM 1159 C C . ASP A 1 146 ? -2.295 4.978 92.305 1.00 30.16 146 ASP A C 1
ATOM 1161 O O . ASP A 1 146 ? -2.755 3.852 92.131 1.00 30.16 146 ASP A O 1
ATOM 1165 N N . ALA A 1 147 ? -1.010 5.192 92.611 1.00 33.53 147 ALA A N 1
ATOM 1166 C CA . ALA A 1 147 ? -0.006 4.253 93.138 1.00 33.53 147 ALA A CA 1
ATOM 1167 C C . ALA A 1 147 ? 0.721 3.200 92.245 1.00 33.53 147 ALA A C 1
ATOM 1169 O O . ALA A 1 147 ? 0.370 2.030 92.160 1.00 33.53 147 ALA A O 1
ATOM 1170 N N . ARG A 1 148 ? 1.919 3.632 91.810 1.00 33.69 148 ARG A N 1
ATOM 1171 C CA . ARG A 1 148 ? 3.268 3.030 92.007 1.00 33.69 148 ARG A CA 1
ATOM 1172 C C . ARG A 1 148 ? 3.677 1.661 91.409 1.00 33.69 148 ARG A C 1
ATOM 1174 O O . ARG A 1 148 ? 3.052 0.624 91.581 1.00 33.69 148 ARG A O 1
ATOM 1181 N N . SER A 1 149 ? 4.942 1.712 90.966 1.00 33.25 149 SER A N 1
ATOM 1182 C CA . SER A 1 149 ? 6.027 0.706 90.983 1.00 33.25 149 SER A CA 1
ATOM 1183 C C . SER A 1 149 ? 6.118 -0.380 89.898 1.00 33.25 149 SER A C 1
ATOM 1185 O O . SER A 1 149 ? 5.418 -1.381 89.928 1.00 33.25 149 SER A O 1
ATOM 1187 N N . ASP A 1 150 ? 7.157 -0.181 89.079 1.00 33.03 150 ASP A N 1
ATOM 1188 C CA . ASP A 1 150 ? 8.297 -1.087 88.858 1.00 33.03 150 ASP A CA 1
ATOM 1189 C C . ASP A 1 150 ? 8.294 -2.101 87.695 1.00 33.03 150 ASP A C 1
ATOM 1191 O O . ASP A 1 150 ? 7.294 -2.696 87.309 1.00 33.03 150 ASP A O 1
ATOM 1195 N N . ASP A 1 151 ? 9.502 -2.191 87.140 1.00 38.47 151 ASP A N 1
ATOM 1196 C CA . ASP A 1 151 ? 10.074 -2.890 85.991 1.00 38.47 151 ASP A CA 1
ATOM 1197 C C . ASP A 1 151 ? 9.355 -4.093 85.344 1.00 38.47 151 ASP A C 1
ATOM 1199 O O . ASP A 1 151 ? 8.989 -5.084 85.973 1.00 38.47 151 ASP A O 1
ATOM 1203 N N . GLY A 1 152 ? 9.337 -4.083 84.001 1.00 36.62 152 GLY A N 1
ATOM 1204 C CA . GLY A 1 152 ? 9.163 -5.295 83.193 1.00 36.62 152 GLY A CA 1
ATOM 1205 C C . GLY A 1 152 ? 8.459 -5.075 81.856 1.00 36.62 152 GLY A C 1
ATOM 1206 O O . GLY A 1 152 ? 7.234 -5.094 81.769 1.00 36.62 152 GLY A O 1
ATOM 1207 N N . ALA A 1 153 ? 9.230 -4.935 80.774 1.00 48.56 153 ALA A N 1
ATOM 1208 C CA . ALA A 1 153 ? 8.714 -4.898 79.408 1.00 48.56 153 ALA A CA 1
ATOM 1209 C C . ALA A 1 153 ? 8.035 -6.230 79.022 1.00 48.56 153 ALA A C 1
ATOM 1211 O O . ALA A 1 153 ? 8.685 -7.170 78.565 1.00 48.56 153 ALA A O 1
ATOM 1212 N N . VAL A 1 154 ? 6.708 -6.296 79.162 1.00 44.78 154 VAL A N 1
ATOM 1213 C CA . VAL A 1 154 ? 5.863 -7.351 78.586 1.00 44.78 154 VAL A CA 1
ATOM 1214 C C . VAL A 1 154 ? 5.171 -6.799 77.343 1.00 44.78 154 VAL A C 1
ATOM 1216 O O . VAL A 1 154 ? 4.397 -5.845 77.400 1.00 44.78 154 VAL A O 1
ATOM 1219 N N . VAL A 1 155 ? 5.452 -7.426 76.199 1.00 51.81 155 VAL A N 1
ATOM 1220 C CA . VAL A 1 155 ? 4.788 -7.179 74.913 1.00 51.81 155 VAL A CA 1
ATOM 1221 C C . VAL A 1 155 ? 3.289 -7.448 75.076 1.00 51.81 155 VAL A C 1
ATOM 1223 O O . VAL A 1 155 ? 2.850 -8.598 75.107 1.00 51.81 155 VAL A O 1
ATOM 1226 N N . THR A 1 156 ? 2.486 -6.390 75.182 1.00 51.34 156 THR A N 1
ATOM 1227 C CA . THR A 1 156 ? 1.026 -6.495 75.184 1.00 51.34 156 THR A CA 1
ATOM 1228 C C . THR A 1 156 ? 0.519 -6.533 73.742 1.00 51.34 156 THR A C 1
ATOM 1230 O O . THR A 1 156 ? 0.681 -5.599 72.961 1.00 51.34 156 THR A O 1
ATOM 1233 N N . GLN A 1 157 ? -0.082 -7.660 73.358 1.00 58.22 157 GLN A N 1
ATOM 1234 C CA . GLN A 1 157 ? -0.794 -7.805 72.086 1.00 58.22 157 GLN A CA 1
ATOM 1235 C C . GLN A 1 157 ? -2.000 -6.844 72.052 1.00 58.22 157 GLN A C 1
ATOM 1237 O O . GLN A 1 157 ? -2.702 -6.730 73.065 1.00 58.22 157 GLN A O 1
ATOM 1242 N N . PRO A 1 158 ? -2.304 -6.180 70.919 1.00 52.34 158 PRO A N 1
ATOM 1243 C CA . PRO A 1 158 ? -3.435 -5.262 70.844 1.00 52.34 158 PRO A CA 1
ATOM 1244 C C . PRO A 1 158 ? -4.746 -6.033 71.044 1.00 52.34 158 PRO A C 1
ATOM 1246 O O . PRO A 1 158 ? -5.110 -6.898 70.244 1.00 52.34 158 PRO A O 1
ATOM 1249 N N . LYS A 1 159 ? -5.479 -5.723 72.122 1.00 53.66 159 LYS A N 1
ATOM 1250 C CA . LYS A 1 159 ? -6.809 -6.294 72.372 1.00 53.66 159 LYS A CA 1
ATOM 1251 C C . LYS A 1 159 ? -7.753 -5.894 71.232 1.00 53.66 159 LYS A C 1
ATOM 1253 O O . LYS A 1 159 ? -7.930 -4.712 70.939 1.00 53.66 159 LYS A O 1
ATOM 1258 N N . GLY A 1 160 ? -8.364 -6.889 70.587 1.00 56.47 160 GLY A N 1
ATOM 1259 C CA . GLY A 1 160 ? -9.312 -6.682 69.493 1.00 56.47 160 GLY A CA 1
ATOM 1260 C C . GLY A 1 160 ? -10.485 -5.794 69.919 1.00 56.47 160 GLY A C 1
ATOM 1261 O O . GLY A 1 160 ? -11.167 -6.082 70.904 1.00 56.47 160 GLY A O 1
ATOM 1262 N N . LYS A 1 161 ? -10.729 -4.712 69.169 1.00 63.03 161 LYS A N 1
ATOM 1263 C CA . LYS A 1 161 ? -11.882 -3.822 69.371 1.00 63.03 161 LYS A CA 1
ATOM 1264 C C . LYS A 1 161 ? -13.174 -4.639 69.264 1.00 63.03 161 LYS A C 1
ATOM 1266 O O . LYS A 1 161 ? -13.456 -5.227 68.221 1.00 63.03 161 LYS A O 1
ATOM 1271 N N . LYS A 1 162 ? -13.973 -4.679 70.336 1.00 56.69 162 LYS A N 1
ATOM 1272 C CA . LYS A 1 162 ? -15.295 -5.320 70.318 1.00 56.69 162 LYS A CA 1
ATOM 1273 C C . LYS A 1 162 ? -16.220 -4.503 69.411 1.00 56.69 162 LYS A C 1
ATOM 1275 O O . LYS A 1 162 ? -16.525 -3.352 69.711 1.00 56.69 162 LYS A O 1
ATOM 1280 N N . PHE A 1 163 ? -16.658 -5.085 68.296 1.00 57.12 163 PHE A N 1
ATOM 1281 C CA . PHE A 1 163 ? -17.633 -4.449 67.409 1.00 57.12 163 PHE A CA 1
ATOM 1282 C C . PHE A 1 163 ? -18.975 -4.305 68.141 1.00 57.12 163 PHE A C 1
ATOM 1284 O O . PHE A 1 163 ? -19.617 -5.305 68.472 1.00 57.12 163 PHE A O 1
ATOM 1291 N N . LYS A 1 164 ? -19.407 -3.062 68.397 1.00 72.56 164 LYS A N 1
ATOM 1292 C CA . LYS A 1 164 ? -20.763 -2.774 68.886 1.00 72.56 164 LYS A CA 1
ATOM 1293 C C . LYS A 1 164 ? -21.763 -3.249 67.816 1.00 72.56 164 LYS A C 1
ATOM 1295 O O . LYS A 1 164 ? -21.635 -2.886 66.646 1.00 72.56 164 LYS A O 1
ATOM 1300 N N . LYS A 1 165 ? -22.726 -4.102 68.190 1.00 76.50 165 LYS A N 1
ATOM 1301 C CA . LYS A 1 165 ? -23.781 -4.567 67.271 1.00 76.50 165 LYS A CA 1
ATOM 1302 C C . LYS A 1 165 ? -24.632 -3.361 66.863 1.00 76.50 165 LYS A C 1
ATOM 1304 O O . LYS A 1 165 ? -25.113 -2.650 67.739 1.00 76.50 165 LYS A O 1
ATOM 1309 N N . LEU A 1 166 ? -24.803 -3.131 65.557 1.00 79.44 166 LEU A N 1
ATOM 1310 C CA . LEU A 1 166 ? -25.638 -2.030 65.065 1.00 79.44 166 LEU A CA 1
ATOM 1311 C C . LEU A 1 166 ? -27.079 -2.208 65.541 1.00 79.44 166 LEU A C 1
ATOM 1313 O O . LEU A 1 166 ? -27.643 -3.303 65.452 1.00 79.44 166 LEU A O 1
ATOM 1317 N N . THR A 1 167 ? -27.679 -1.114 65.999 1.00 86.00 167 THR A N 1
ATOM 1318 C CA . THR A 1 167 ? -29.083 -1.108 66.395 1.00 86.00 167 THR A CA 1
ATOM 1319 C C . THR A 1 167 ? -29.989 -1.122 65.161 1.00 86.00 167 THR A C 1
ATOM 1321 O O . THR A 1 167 ? -29.585 -0.794 64.041 1.00 86.00 167 THR A O 1
ATOM 1324 N N . ARG A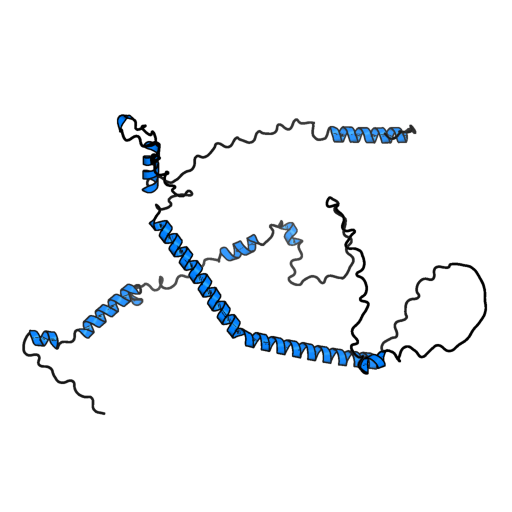 1 168 ? -31.263 -1.484 65.345 1.00 83.50 168 ARG A N 1
ATOM 1325 C CA . ARG A 1 168 ? -32.254 -1.500 64.254 1.00 83.50 168 ARG A CA 1
ATOM 1326 C C . ARG A 1 168 ? -32.465 -0.106 63.635 1.00 83.50 168 ARG A C 1
ATOM 1328 O O . ARG A 1 168 ? -32.731 -0.007 62.438 1.00 83.50 168 ARG A O 1
ATOM 1335 N N . ALA A 1 169 ? -32.280 0.959 64.417 1.00 87.69 169 ALA A N 1
ATOM 1336 C CA . ALA A 1 169 ? -32.311 2.340 63.941 1.00 87.69 169 ALA A CA 1
ATOM 1337 C C . ALA A 1 169 ? -31.113 2.668 63.028 1.00 87.69 169 ALA A C 1
ATOM 1339 O O . ALA A 1 169 ? -31.306 3.265 61.967 1.00 87.69 169 ALA A O 1
ATOM 1340 N N . ASP A 1 170 ? -29.906 2.199 63.366 1.00 85.75 170 ASP A N 1
ATOM 1341 C CA . ASP A 1 170 ? -28.699 2.392 62.544 1.00 85.75 170 ASP A CA 1
ATOM 1342 C C . ASP A 1 170 ? -28.813 1.690 61.186 1.00 85.75 170 ASP A C 1
ATOM 1344 O O . ASP A 1 170 ? -28.417 2.233 60.150 1.00 85.75 170 ASP A O 1
ATOM 1348 N N . ILE A 1 171 ? -29.412 0.494 61.170 1.00 86.31 171 ILE A N 1
ATOM 1349 C CA . ILE A 1 171 ? -29.686 -0.269 59.944 1.00 86.31 171 ILE A CA 1
ATOM 1350 C C . ILE A 1 171 ? -30.652 0.508 59.039 1.00 86.31 171 ILE A C 1
ATOM 1352 O O . ILE A 1 171 ? -30.389 0.654 57.843 1.00 86.31 171 ILE A O 1
ATOM 1356 N N . ASN A 1 172 ? -31.723 1.072 59.606 1.00 91.44 172 ASN A N 1
ATOM 1357 C CA . ASN A 1 172 ? -32.697 1.869 58.859 1.00 91.44 172 ASN A CA 1
ATOM 1358 C C . ASN A 1 172 ? -32.102 3.198 58.355 1.00 91.44 172 ASN A C 1
ATOM 1360 O O . ASN A 1 172 ? -32.348 3.585 57.211 1.00 91.44 172 ASN A O 1
ATOM 1364 N N . ARG A 1 173 ? -31.264 3.879 59.152 1.00 89.25 173 ARG A N 1
ATOM 1365 C CA . ARG A 1 173 ? -30.556 5.108 58.738 1.00 89.25 173 ARG A CA 1
ATOM 1366 C C . ARG A 1 173 ? -29.586 4.831 57.584 1.00 89.25 173 ARG A C 1
ATOM 1368 O O . ARG A 1 173 ? -29.526 5.597 56.622 1.00 89.25 173 ARG A O 1
ATOM 1375 N N . LYS A 1 174 ? -28.883 3.694 57.628 1.00 88.75 174 LYS A N 1
ATOM 1376 C CA . LYS A 1 174 ? -27.997 3.228 56.551 1.00 88.75 174 LYS A CA 1
ATOM 1377 C C . LYS A 1 174 ? -28.768 2.841 55.286 1.00 88.75 174 LYS A C 1
ATOM 1379 O O . LYS A 1 174 ? -28.300 3.143 54.189 1.00 88.75 174 LYS A O 1
ATOM 1384 N N . ALA A 1 175 ? -29.937 2.212 55.422 1.00 90.75 175 ALA A N 1
ATOM 1385 C CA . ALA A 1 175 ? -30.808 1.880 54.295 1.00 90.75 175 ALA A CA 1
ATOM 1386 C C . ALA A 1 175 ? -31.296 3.145 53.567 1.00 90.75 175 ALA A C 1
ATOM 1388 O O . ALA A 1 175 ? -31.072 3.262 52.364 1.00 90.75 175 ALA A O 1
ATOM 1389 N N . ARG A 1 176 ? -31.813 4.141 54.303 1.00 91.25 176 ARG A N 1
ATOM 1390 C CA . ARG A 1 176 ? -32.240 5.438 53.740 1.00 91.25 176 ARG A CA 1
ATOM 1391 C C . ARG A 1 176 ? -31.100 6.165 53.024 1.00 91.25 176 ARG A C 1
ATOM 1393 O O . ARG A 1 176 ? -31.258 6.601 51.889 1.00 91.25 176 ARG A O 1
ATOM 1400 N N . ARG A 1 177 ? -29.910 6.231 53.636 1.00 91.81 177 ARG A N 1
ATOM 1401 C CA . ARG A 1 177 ? -28.724 6.840 53.002 1.00 91.81 177 ARG A CA 1
ATOM 1402 C C . ARG A 1 177 ? -28.320 6.106 51.720 1.00 91.81 177 ARG A C 1
ATOM 1404 O O . ARG A 1 177 ? -27.948 6.740 50.739 1.00 91.81 177 ARG A O 1
ATOM 1411 N N . LYS A 1 178 ? -28.411 4.773 51.706 1.00 93.88 178 LYS A N 1
ATOM 1412 C CA . LYS A 1 178 ? -28.122 3.955 50.520 1.00 93.88 178 LYS A CA 1
ATOM 1413 C C . LYS A 1 178 ? -29.134 4.195 49.395 1.00 93.88 178 LYS A C 1
ATOM 1415 O O . LYS A 1 178 ? -28.740 4.171 48.235 1.00 93.88 178 LYS A O 1
ATOM 1420 N N . GLU A 1 179 ? -30.40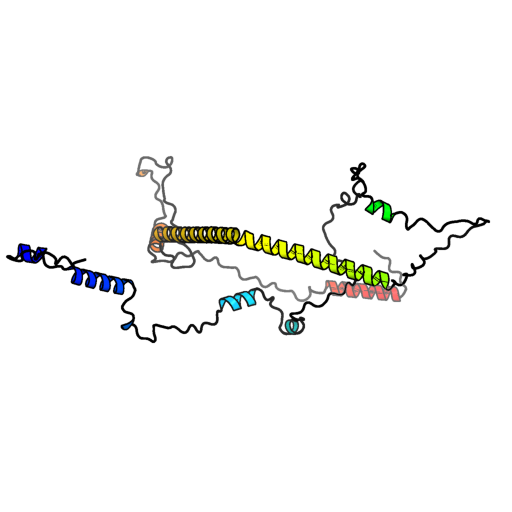5 4.414 49.716 1.00 93.06 179 GLU A N 1
ATOM 1421 C CA . GLU A 1 179 ? -31.453 4.732 48.736 1.00 93.06 179 GLU A CA 1
ATOM 1422 C C . GLU A 1 179 ? -31.268 6.120 48.119 1.00 93.06 179 GLU A C 1
ATOM 1424 O O . GLU A 1 179 ? -31.318 6.237 46.898 1.00 93.06 179 GLU A O 1
ATOM 1429 N N . VAL A 1 180 ? -30.941 7.136 48.924 1.00 94.81 180 VAL A N 1
ATOM 1430 C CA . VAL A 1 180 ? -30.625 8.489 48.427 1.00 94.81 180 VAL A CA 1
ATOM 1431 C C . VAL A 1 180 ? -29.431 8.452 47.472 1.00 94.81 180 VAL A C 1
ATOM 1433 O O . VAL A 1 180 ? -29.527 8.924 46.344 1.00 94.81 180 VAL A O 1
ATOM 1436 N N . LEU A 1 181 ? -28.344 7.774 47.860 1.00 94.44 181 LEU A N 1
ATOM 1437 C CA . LEU A 1 181 ? -27.164 7.622 47.002 1.00 94.44 181 LEU A CA 1
ATOM 1438 C C . LEU A 1 181 ? -27.476 6.903 45.681 1.00 94.44 181 LEU A C 1
ATOM 1440 O O . LEU A 1 181 ? -26.901 7.238 44.646 1.00 94.44 181 LEU A O 1
ATOM 1444 N N . LYS A 1 182 ? -28.377 5.913 45.695 1.00 95.00 182 LYS A N 1
ATOM 1445 C CA . LYS A 1 182 ? -28.832 5.243 44.468 1.00 95.00 182 LYS A CA 1
ATOM 1446 C C . LYS A 1 182 ? -29.649 6.185 43.585 1.00 95.00 182 LYS A C 1
ATOM 1448 O O . LYS A 1 182 ? -29.375 6.253 42.392 1.00 95.00 182 LYS A O 1
ATOM 1453 N N . ALA A 1 183 ? -30.593 6.925 44.163 1.00 95.12 183 ALA A N 1
ATOM 1454 C CA . ALA A 1 183 ? -31.422 7.878 43.431 1.00 95.12 183 ALA A CA 1
ATOM 1455 C C . ALA A 1 183 ? -30.581 9.003 42.802 1.00 95.12 183 ALA A C 1
ATOM 1457 O O . ALA A 1 183 ? -30.784 9.361 41.642 1.00 95.12 183 ALA A O 1
ATOM 1458 N N . ASP A 1 184 ? -29.582 9.517 43.519 1.00 94.00 184 ASP A N 1
ATOM 1459 C CA . ASP A 1 184 ? -28.668 10.529 42.987 1.00 94.00 184 ASP A CA 1
ATOM 1460 C C . ASP A 1 184 ? -27.760 9.956 41.892 1.00 94.00 184 ASP A C 1
ATOM 1462 O O . ASP A 1 184 ? -27.574 10.586 40.847 1.00 94.00 184 ASP A O 1
ATOM 1466 N N . ALA A 1 185 ? -27.274 8.721 42.052 1.00 94.38 185 ALA A N 1
ATOM 1467 C CA . ALA A 1 185 ? -26.535 8.030 40.996 1.00 94.38 185 ALA A CA 1
ATOM 1468 C C . ALA A 1 185 ? -27.390 7.817 39.730 1.00 94.38 185 ALA A C 1
ATOM 1470 O O . ALA A 1 185 ? -26.893 7.967 38.610 1.00 94.38 185 ALA A O 1
ATOM 1471 N N . GLU A 1 186 ? -28.676 7.500 39.880 1.00 95.38 186 GLU A N 1
ATOM 1472 C CA . GLU A 1 186 ? -29.624 7.374 38.769 1.00 95.38 186 GLU A CA 1
ATOM 1473 C C . GLU A 1 186 ? -29.903 8.721 38.095 1.00 95.38 186 GLU A C 1
ATOM 1475 O O . GLU A 1 186 ? -29.875 8.805 36.866 1.00 95.38 186 GLU A O 1
ATOM 1480 N N . ARG A 1 187 ? -30.067 9.802 38.865 1.00 95.44 187 ARG A N 1
ATOM 1481 C CA . ARG A 1 187 ? -30.204 11.167 38.328 1.00 95.44 187 ARG A CA 1
ATOM 1482 C C . ARG A 1 187 ? -28.983 11.579 37.515 1.00 95.44 187 ARG A C 1
ATOM 1484 O O . ARG A 1 187 ? -29.133 12.061 36.391 1.00 95.44 187 ARG A O 1
ATOM 1491 N N . ILE A 1 188 ? -27.780 11.340 38.037 1.00 95.88 188 ILE A N 1
ATOM 1492 C CA . ILE A 1 188 ? -26.522 11.616 37.331 1.00 95.88 188 ILE A CA 1
ATOM 1493 C C . ILE A 1 188 ? -26.444 10.793 36.037 1.00 95.88 188 ILE A C 1
ATOM 1495 O O . ILE A 1 188 ? -26.074 11.332 34.990 1.00 95.88 188 ILE A O 1
ATOM 1499 N N . ARG A 1 189 ? -26.844 9.513 36.067 1.00 96.62 189 ARG A N 1
ATOM 1500 C CA . ARG A 1 189 ? -26.904 8.652 34.871 1.00 96.62 189 ARG A CA 1
ATOM 1501 C C . ARG A 1 189 ? -27.878 9.174 33.823 1.00 96.62 189 ARG A C 1
ATOM 1503 O O . ARG A 1 189 ? -27.500 9.268 32.659 1.00 96.62 189 ARG A O 1
ATOM 1510 N N . ILE A 1 190 ? -29.094 9.546 34.218 1.00 96.31 190 ILE A N 1
ATOM 1511 C CA . ILE A 1 190 ? -30.105 10.092 33.303 1.00 96.31 190 ILE A CA 1
ATOM 1512 C C . ILE A 1 190 ? -29.611 11.406 32.694 1.00 96.31 190 ILE A C 1
ATOM 1514 O O . ILE A 1 190 ? -29.740 11.614 31.490 1.00 96.31 190 ILE A O 1
ATOM 1518 N N . GLN A 1 191 ? -28.998 12.284 33.493 1.00 95.81 191 GLN A N 1
ATOM 1519 C CA . GLN A 1 191 ? -28.397 13.511 32.971 1.00 95.81 191 GLN A CA 1
ATOM 1520 C C . GLN A 1 191 ? -27.260 13.223 31.985 1.00 95.81 191 GLN A C 1
ATOM 1522 O O . GLN A 1 191 ? -27.160 13.903 30.969 1.00 95.81 191 GLN A O 1
ATOM 1527 N N . LYS A 1 192 ? -26.414 12.218 32.246 1.00 96.38 192 LYS A N 1
ATOM 1528 C CA . LYS A 1 192 ? -25.363 11.801 31.308 1.00 96.38 192 LYS A CA 1
ATOM 1529 C C . LYS A 1 192 ? -25.961 11.315 29.985 1.00 96.38 192 LYS A C 1
ATOM 1531 O O . LYS A 1 192 ? -25.580 11.832 28.946 1.00 96.38 192 LYS A O 1
ATOM 1536 N N . LEU A 1 193 ? -26.966 10.441 30.038 1.00 96.19 193 LEU A N 1
ATOM 1537 C CA . LEU A 1 193 ? -27.705 9.969 28.863 1.00 96.19 193 LEU A CA 1
ATOM 1538 C C . LEU A 1 193 ? -28.308 11.122 28.050 1.00 96.19 193 LEU A C 1
ATOM 1540 O O . LEU A 1 193 ? -28.182 11.141 26.833 1.00 96.19 193 LEU A O 1
ATOM 1544 N N . LYS A 1 194 ? -28.910 12.119 28.710 1.00 95.00 194 LYS A N 1
ATOM 1545 C CA . LYS A 1 194 ? -29.437 13.316 28.031 1.00 95.00 194 LYS A CA 1
ATOM 1546 C C . LYS A 1 194 ? -28.340 14.110 27.319 1.00 95.00 194 LYS A C 1
ATOM 1548 O O . LYS A 1 194 ? -28.547 14.515 26.179 1.00 95.00 194 LYS A O 1
ATOM 1553 N N . ARG A 1 195 ? -27.179 14.303 27.959 1.00 95.81 195 ARG A N 1
ATOM 1554 C CA . ARG A 1 195 ? -26.021 14.965 27.331 1.00 95.81 195 ARG A CA 1
ATOM 1555 C C . ARG A 1 195 ? -25.504 14.165 26.134 1.00 95.81 195 ARG A C 1
ATOM 1557 O O . ARG A 1 195 ? -25.188 14.758 25.113 1.00 95.81 195 ARG A O 1
ATOM 1564 N N . ASP A 1 196 ? -25.445 12.842 26.246 1.00 92.50 196 ASP A N 1
ATOM 1565 C CA . ASP A 1 196 ? -24.980 11.969 25.165 1.00 92.50 196 ASP A CA 1
ATOM 1566 C C . ASP A 1 196 ? -25.950 12.000 23.968 1.00 92.50 196 ASP A C 1
ATOM 1568 O O . ASP A 1 196 ? -25.509 12.108 22.828 1.00 92.50 196 ASP A O 1
ATOM 1572 N N . ILE A 1 197 ? -27.268 12.016 24.217 1.00 95.06 197 ILE A N 1
ATOM 1573 C CA . ILE A 1 197 ? -28.299 12.175 23.174 1.00 95.06 197 ILE A CA 1
ATOM 1574 C C . ILE A 1 197 ? -28.156 13.521 22.455 1.00 95.06 197 ILE A C 1
ATOM 1576 O O . ILE A 1 197 ? -28.228 13.578 21.230 1.00 95.06 197 ILE A O 1
ATOM 1580 N N . GLN A 1 198 ? -27.924 14.603 23.200 1.00 94.69 198 GLN A N 1
ATOM 1581 C CA . GLN A 1 198 ? -27.732 15.937 22.623 1.00 94.69 198 GLN A CA 1
ATOM 1582 C C . GLN A 1 198 ? -26.482 16.033 21.737 1.00 94.69 198 GLN A C 1
ATOM 1584 O O . GLN A 1 198 ? -26.464 16.845 20.819 1.00 94.69 198 GLN A O 1
ATOM 1589 N N . LYS A 1 199 ? -25.470 15.190 21.972 1.00 95.44 199 LYS A N 1
ATOM 1590 C CA . LYS A 1 199 ? -24.244 15.113 21.161 1.00 95.44 199 LYS A CA 1
ATOM 1591 C C . LYS A 1 199 ? -24.375 14.241 19.913 1.00 95.44 199 LYS A C 1
ATOM 1593 O O . LYS A 1 199 ? -23.472 14.240 19.084 1.00 95.44 199 LYS A O 1
ATOM 1598 N N . LEU A 1 200 ? -25.469 13.495 19.746 1.00 93.12 200 LEU A N 1
ATOM 1599 C CA . LEU A 1 200 ? -25.646 12.622 18.580 1.00 93.12 200 LEU A CA 1
ATOM 1600 C C . LEU A 1 200 ? -25.491 13.350 17.233 1.00 93.12 200 LEU A C 1
ATOM 1602 O O . LEU A 1 200 ? -24.830 12.780 16.369 1.00 93.12 200 LEU A O 1
ATOM 1606 N N . PRO A 1 201 ? -26.013 14.577 17.025 1.00 96.06 201 PRO A N 1
ATOM 1607 C CA . PRO A 1 201 ? -25.831 15.297 15.763 1.00 96.06 201 PRO A CA 1
ATOM 1608 C C . PRO A 1 201 ? -24.355 15.560 15.439 1.00 96.06 201 PRO A C 1
ATOM 1610 O O . PRO A 1 201 ? -23.913 15.235 14.342 1.00 96.06 201 PRO A O 1
ATOM 1613 N N . GLU A 1 202 ? -23.573 16.018 16.420 1.00 95.38 202 GLU A N 1
ATOM 1614 C CA . GLU A 1 202 ? -22.122 16.236 16.301 1.00 95.38 202 GLU A CA 1
ATOM 1615 C C . GLU A 1 202 ? -21.383 14.926 15.969 1.00 95.38 202 GLU A C 1
ATOM 1617 O O . GLU A 1 202 ? -20.506 14.874 15.104 1.00 95.38 202 GLU A O 1
ATOM 1622 N N . ILE A 1 203 ? -21.796 13.814 16.587 1.00 93.75 203 ILE A N 1
ATOM 1623 C CA . ILE A 1 203 ? -21.260 12.486 16.264 1.00 93.75 203 ILE A CA 1
ATOM 1624 C C . ILE A 1 203 ? -21.619 12.098 14.822 1.00 93.75 203 ILE A C 1
ATOM 1626 O O . ILE A 1 203 ? -20.780 11.572 14.099 1.00 93.75 203 ILE A O 1
ATOM 1630 N N . THR A 1 204 ? -22.840 12.376 14.360 1.00 95.44 204 THR A N 1
ATOM 1631 C CA . THR A 1 204 ? -23.219 12.063 12.975 1.00 95.44 204 THR A CA 1
ATOM 1632 C C . THR A 1 204 ? -22.474 12.909 11.947 1.00 95.44 204 THR A C 1
ATOM 1634 O O . THR A 1 204 ? -22.147 12.403 10.876 1.00 95.44 204 THR A O 1
ATOM 1637 N N . GLU A 1 205 ? -22.193 14.174 12.256 1.00 96.25 205 GLU A N 1
ATOM 1638 C CA . GLU A 1 205 ? -21.401 15.060 11.400 1.00 96.25 205 GLU A CA 1
ATOM 1639 C C . GLU A 1 205 ? -19.945 14.603 11.343 1.00 96.25 205 GLU A C 1
ATOM 1641 O O . GLU A 1 205 ? -19.421 14.414 10.247 1.00 96.25 205 GLU A O 1
ATOM 1646 N N . SER A 1 206 ? -19.336 14.278 12.486 1.00 96.31 206 SER A N 1
ATOM 1647 C CA . SER A 1 206 ? -17.964 13.751 12.515 1.00 96.31 206 SER A CA 1
ATOM 1648 C C . SER A 1 206 ? -17.816 12.410 11.782 1.00 96.31 206 SER A C 1
ATOM 1650 O O . SER A 1 206 ? -16.829 12.215 11.076 1.00 96.31 206 SER A O 1
ATOM 1652 N N . ILE A 1 207 ? -18.810 11.513 11.856 1.00 95.88 207 ILE A N 1
ATOM 1653 C CA . ILE A 1 207 ? -18.824 10.273 11.057 1.00 95.88 207 ILE A CA 1
ATOM 1654 C C . ILE A 1 207 ? -18.878 10.590 9.556 1.00 95.88 207 ILE A C 1
ATOM 1656 O O . ILE A 1 207 ? -18.128 10.000 8.782 1.00 95.88 207 ILE A O 1
ATOM 1660 N N . LYS A 1 208 ? -19.729 11.535 9.128 1.00 96.88 208 LYS A N 1
ATOM 1661 C CA . LYS A 1 208 ? -19.824 11.933 7.711 1.00 96.88 208 LYS A CA 1
ATOM 1662 C C . LYS A 1 208 ? -18.516 12.529 7.200 1.00 96.88 208 LYS A C 1
ATOM 1664 O O . LYS A 1 208 ? -18.102 12.208 6.088 1.00 96.88 208 LYS A O 1
ATOM 1669 N N . GLU A 1 209 ? -17.879 13.391 7.987 1.00 96.94 209 GLU A N 1
ATOM 1670 C CA . GLU A 1 209 ? -16.584 13.981 7.646 1.00 96.94 209 GLU A CA 1
ATOM 1671 C C . GLU A 1 209 ? -15.491 12.912 7.549 1.00 96.94 209 GLU A C 1
ATOM 1673 O O . GLU A 1 209 ? -14.723 12.903 6.583 1.00 96.94 209 GLU A O 1
ATOM 1678 N N . GLU A 1 210 ? -15.450 11.964 8.492 1.00 96.81 210 GLU A N 1
ATOM 1679 C CA . GLU A 1 210 ? -14.503 10.851 8.444 1.00 96.81 210 GLU A CA 1
ATOM 1680 C C . GLU A 1 210 ? -14.742 9.975 7.208 1.00 96.81 210 GLU A C 1
ATOM 1682 O O . GLU A 1 210 ? -13.790 9.664 6.490 1.00 96.81 210 GLU A O 1
ATOM 1687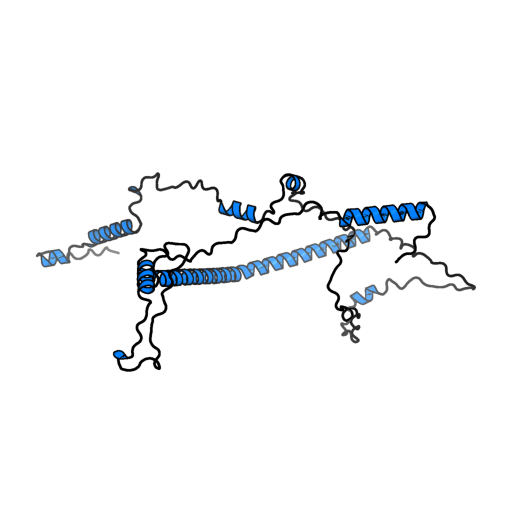 N N . ASP A 1 211 ? -15.990 9.630 6.890 1.00 95.69 211 ASP A N 1
ATOM 1688 C CA . ASP A 1 211 ? -16.329 8.853 5.696 1.00 95.69 211 ASP A CA 1
ATOM 1689 C C . ASP A 1 211 ? -15.907 9.576 4.406 1.00 95.69 211 ASP A C 1
ATOM 1691 O O . ASP A 1 211 ? -15.258 8.968 3.546 1.00 95.69 211 ASP A O 1
ATOM 1695 N N . GLN A 1 212 ? -16.165 10.884 4.292 1.00 95.88 212 GLN A N 1
ATOM 1696 C CA . GLN A 1 212 ? -15.695 11.708 3.170 1.00 95.88 212 GLN A CA 1
ATOM 1697 C C . GLN A 1 212 ? -14.162 11.728 3.079 1.00 95.88 212 GLN A C 1
ATOM 1699 O O . GLN A 1 212 ? -13.581 11.616 1.990 1.00 95.88 212 GLN A O 1
ATOM 1704 N N . GLU A 1 213 ? -13.468 11.819 4.215 1.00 96.56 213 GLU A N 1
ATOM 1705 C CA . GLU A 1 213 ? -12.012 11.760 4.241 1.00 96.56 213 GLU A CA 1
ATOM 1706 C C . GLU A 1 213 ? -11.506 10.379 3.790 1.00 96.56 213 GLU A C 1
ATOM 1708 O O . GLU A 1 213 ? -10.575 10.270 2.985 1.00 96.56 213 GLU A O 1
ATOM 1713 N N . GLN A 1 214 ? -12.134 9.295 4.244 1.00 96.19 214 GLN A N 1
ATOM 1714 C CA . GLN A 1 214 ? -11.789 7.939 3.825 1.00 96.19 214 GLN A CA 1
ATOM 1715 C C . GLN A 1 214 ? -12.051 7.727 2.330 1.00 96.19 214 GLN A C 1
ATOM 1717 O O . GLN A 1 214 ? -11.231 7.100 1.648 1.00 96.19 214 GLN A O 1
ATOM 1722 N N . GLU A 1 215 ? -13.145 8.259 1.789 1.00 96.25 215 GLU A N 1
ATOM 1723 C CA . GLU A 1 215 ? -13.454 8.219 0.360 1.00 96.25 215 GLU A CA 1
ATOM 1724 C C . GLU A 1 215 ? -12.436 9.001 -0.464 1.00 96.25 215 GLU A C 1
ATOM 1726 O O . GLU A 1 215 ? -11.862 8.441 -1.402 1.00 96.25 215 GLU A O 1
ATOM 1731 N N . SER A 1 216 ? -12.109 10.235 -0.079 1.00 96.19 216 SER A N 1
ATOM 1732 C CA . SER A 1 216 ? -11.085 11.031 -0.765 1.00 96.19 216 SER A CA 1
ATOM 1733 C C . SER A 1 216 ? -9.713 10.343 -0.721 1.00 96.19 216 SER A C 1
ATOM 1735 O O . SER A 1 216 ? -9.018 10.255 -1.740 1.00 96.19 216 SER A O 1
ATOM 1737 N N . ARG A 1 217 ? -9.345 9.724 0.413 1.00 96.62 217 ARG A N 1
ATOM 1738 C CA . ARG A 1 217 ? -8.137 8.890 0.550 1.00 96.62 217 ARG A CA 1
ATOM 1739 C C . ARG A 1 217 ? -8.182 7.679 -0.385 1.00 96.62 217 ARG A C 1
ATOM 1741 O O . ARG A 1 217 ? -7.162 7.343 -0.998 1.00 96.62 217 ARG A O 1
ATOM 1748 N N . ARG A 1 218 ? -9.330 7.005 -0.522 1.00 97.06 218 ARG A N 1
ATOM 1749 C CA . ARG A 1 218 ? -9.519 5.873 -1.450 1.00 97.06 218 ARG A CA 1
ATOM 1750 C C . ARG A 1 218 ? -9.418 6.322 -2.907 1.00 97.06 218 ARG A C 1
ATOM 1752 O O . ARG A 1 218 ? -8.706 5.668 -3.670 1.00 97.06 218 ARG A O 1
ATOM 1759 N N . ILE A 1 219 ? -10.066 7.424 -3.280 1.00 96.62 219 ILE A N 1
ATOM 1760 C CA . ILE A 1 219 ? -10.024 8.007 -4.627 1.00 96.62 219 ILE A CA 1
ATOM 1761 C C . ILE A 1 219 ? -8.587 8.396 -4.970 1.00 96.62 219 ILE A C 1
ATOM 1763 O O . ILE A 1 219 ? -8.052 7.918 -5.966 1.00 96.62 219 ILE A O 1
ATOM 1767 N N . ARG A 1 220 ? -7.894 9.124 -4.088 1.00 96.12 220 ARG A N 1
ATOM 1768 C CA . ARG A 1 220 ? -6.479 9.488 -4.264 1.00 96.12 220 ARG A CA 1
ATOM 1769 C C . ARG A 1 220 ? -5.586 8.265 -4.485 1.00 96.12 220 ARG A C 1
ATOM 1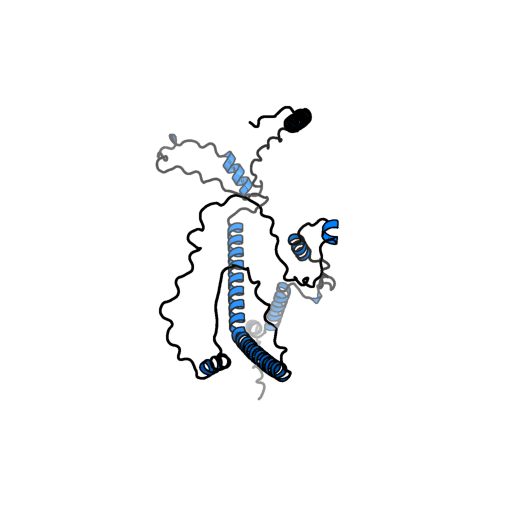771 O O . ARG A 1 220 ? -4.691 8.285 -5.330 1.00 96.12 220 ARG A O 1
ATOM 1778 N N . ARG A 1 221 ? -5.824 7.171 -3.751 1.00 96.19 221 ARG A N 1
ATOM 1779 C CA . ARG A 1 221 ? -5.102 5.900 -3.944 1.00 96.19 221 ARG A CA 1
ATOM 1780 C C . ARG A 1 221 ? -5.429 5.242 -5.287 1.00 96.19 221 ARG A C 1
ATOM 1782 O O . ARG A 1 221 ? -4.513 4.695 -5.900 1.00 96.19 221 ARG A O 1
ATOM 1789 N N . LYS A 1 222 ? -6.693 5.269 -5.730 1.00 96.69 222 LYS A N 1
ATOM 1790 C CA . LYS A 1 222 ? -7.117 4.740 -7.039 1.00 96.69 222 LYS A CA 1
ATOM 1791 C C . LYS A 1 222 ? -6.471 5.526 -8.176 1.00 96.69 222 LYS A C 1
ATOM 1793 O O . LYS A 1 222 ? -5.752 4.911 -8.957 1.00 96.69 222 LYS A O 1
ATOM 1798 N N . VAL A 1 223 ? -6.602 6.853 -8.168 1.00 97.44 223 VAL A N 1
ATOM 1799 C CA . VAL A 1 223 ? -6.004 7.756 -9.164 1.00 97.44 223 VAL A CA 1
ATOM 1800 C C . VAL A 1 223 ? -4.491 7.557 -9.225 1.00 97.44 223 VAL A C 1
ATOM 1802 O O . VAL A 1 223 ? -3.961 7.215 -10.274 1.00 97.44 223 VAL A O 1
ATOM 1805 N N . SER A 1 224 ? -3.786 7.595 -8.087 1.00 95.06 224 SER A N 1
ATOM 1806 C CA . SER A 1 224 ? -2.332 7.364 -8.078 1.00 95.06 224 SER A CA 1
ATOM 1807 C C . SER A 1 224 ? -1.938 5.973 -8.599 1.00 95.06 224 SER A C 1
ATOM 1809 O O . SER A 1 224 ? -0.853 5.788 -9.156 1.00 95.06 224 SER A O 1
ATOM 1811 N N . ARG A 1 225 ? -2.782 4.953 -8.395 1.00 91.44 225 ARG A N 1
ATOM 1812 C CA . ARG A 1 225 ? -2.548 3.603 -8.924 1.00 91.44 225 ARG A CA 1
ATOM 1813 C C . ARG A 1 225 ? -2.776 3.550 -10.433 1.00 91.44 225 ARG A C 1
ATOM 1815 O O . ARG A 1 225 ? -2.012 2.869 -11.112 1.00 91.44 225 ARG A O 1
ATOM 1822 N N . GLU A 1 226 ? -3.795 4.239 -10.931 1.00 90.56 226 GLU A N 1
ATOM 1823 C CA . GLU A 1 226 ? -4.120 4.361 -12.354 1.00 90.56 226 GLU A CA 1
ATOM 1824 C C . GLU A 1 226 ? -3.049 5.152 -13.101 1.00 90.56 226 GLU A C 1
ATOM 1826 O O . GLU A 1 226 ? -2.512 4.636 -14.075 1.00 90.56 226 GLU A O 1
ATOM 1831 N N . GLU A 1 227 ? -2.611 6.296 -12.574 1.00 91.94 227 GLU A N 1
ATOM 1832 C CA . GLU A 1 227 ? -1.471 7.065 -13.093 1.00 91.94 227 GLU A CA 1
ATOM 1833 C C . GLU A 1 227 ? -0.211 6.195 -13.201 1.00 91.94 227 GLU A C 1
ATOM 1835 O O . GLU A 1 227 ? 0.445 6.136 -14.241 1.00 91.94 227 GLU A O 1
ATOM 1840 N N . LYS A 1 228 ? 0.110 5.433 -12.146 1.00 85.56 228 LYS A N 1
ATOM 1841 C CA . LYS A 1 228 ? 1.253 4.504 -12.156 1.00 85.56 228 LYS A CA 1
ATOM 1842 C C . LYS A 1 228 ? 1.085 3.372 -13.169 1.00 85.56 228 LYS A C 1
ATOM 1844 O O . LYS A 1 228 ? 2.083 2.929 -13.737 1.00 85.56 228 LYS A O 1
ATOM 1849 N N . ARG A 1 229 ? -0.141 2.877 -13.367 1.00 84.75 229 ARG A N 1
ATOM 1850 C CA . ARG A 1 229 ? -0.455 1.825 -14.346 1.00 84.75 229 ARG A CA 1
ATOM 1851 C C . ARG A 1 229 ? -0.396 2.354 -15.780 1.00 84.75 229 ARG A C 1
ATOM 1853 O O . ARG A 1 229 ? -0.026 1.586 -16.655 1.00 84.75 229 ARG A O 1
ATOM 1860 N N . ALA A 1 230 ? -0.725 3.625 -16.004 1.00 86.50 230 ALA A N 1
ATOM 1861 C CA . ALA A 1 230 ? -0.637 4.280 -17.306 1.00 86.50 230 ALA A CA 1
ATOM 1862 C C . ALA A 1 230 ? 0.815 4.619 -17.690 1.00 86.50 230 ALA A C 1
ATOM 1864 O O . ALA A 1 230 ? 1.215 4.424 -18.834 1.00 86.50 230 ALA A O 1
ATOM 1865 N N . LEU A 1 231 ? 1.630 5.080 -16.733 1.00 83.94 231 LEU A N 1
ATOM 1866 C CA . LEU A 1 231 ? 3.041 5.421 -16.967 1.00 83.94 231 LEU A CA 1
ATOM 1867 C C . LEU A 1 231 ? 3.937 4.191 -17.183 1.00 83.94 231 LEU A C 1
ATOM 1869 O O . LEU A 1 231 ? 4.921 4.244 -17.924 1.00 83.94 231 LEU A O 1
ATOM 1873 N N . GLY A 1 232 ? 3.656 3.103 -16.463 1.00 80.69 232 GLY A N 1
ATOM 1874 C CA . GLY A 1 232 ? 4.498 1.913 -16.422 1.00 80.69 232 GLY A CA 1
ATOM 1875 C C . GLY A 1 232 ? 3.949 0.752 -17.253 1.00 80.69 232 GLY A C 1
ATOM 1876 O O . GLY A 1 232 ? 2.746 0.649 -17.464 1.00 80.69 232 GLY A O 1
ATOM 1877 N N . PRO A 1 233 ? 4.810 -0.185 -17.677 1.00 85.31 233 PRO A N 1
ATOM 1878 C CA . PRO A 1 233 ? 4.337 -1.416 -18.293 1.00 85.31 233 PRO A CA 1
ATOM 1879 C C . PRO A 1 233 ? 3.553 -2.274 -17.290 1.00 85.31 233 PRO A C 1
ATOM 1881 O O . PRO A 1 233 ? 3.798 -2.233 -16.077 1.00 85.31 233 PRO A O 1
ATOM 1884 N N . ALA A 1 234 ? 2.625 -3.083 -17.808 1.00 82.94 234 ALA A N 1
ATOM 1885 C CA . ALA A 1 234 ? 1.835 -4.002 -17.000 1.00 82.94 234 ALA A CA 1
ATOM 1886 C C . ALA A 1 234 ? 2.739 -4.972 -16.220 1.00 82.94 234 ALA A C 1
ATOM 1888 O O . ALA A 1 234 ? 3.775 -5.436 -16.696 1.00 82.94 234 ALA A O 1
ATOM 1889 N N . ARG A 1 235 ? 2.351 -5.282 -14.982 1.00 85.69 235 ARG A N 1
ATOM 1890 C CA . ARG A 1 235 ? 3.121 -6.175 -14.117 1.00 85.69 235 ARG A CA 1
ATOM 1891 C C . ARG A 1 235 ? 2.759 -7.629 -14.429 1.00 85.69 235 ARG A C 1
ATOM 1893 O O . ARG A 1 235 ? 1.726 -8.094 -13.964 1.00 85.69 235 ARG A O 1
ATOM 1900 N N . LEU A 1 236 ? 3.632 -8.332 -15.155 1.00 86.81 236 LEU A N 1
ATOM 1901 C CA . LEU A 1 236 ? 3.462 -9.764 -15.444 1.00 86.81 236 LEU A CA 1
ATOM 1902 C C . LEU A 1 236 ? 3.784 -10.675 -14.244 1.00 86.81 236 LEU A C 1
ATOM 1904 O O . LEU A 1 236 ? 3.151 -11.710 -14.086 1.00 86.81 236 LEU A O 1
ATOM 1908 N N . GLY A 1 237 ? 4.735 -10.288 -13.382 1.00 88.12 237 GLY A N 1
ATOM 1909 C CA . GLY A 1 237 ? 5.264 -11.169 -12.330 1.00 88.12 237 GLY A CA 1
ATOM 1910 C C . GLY A 1 237 ? 5.376 -10.537 -10.938 1.00 88.12 237 GLY A C 1
ATOM 1911 O O . GLY A 1 237 ? 4.791 -9.494 -10.626 1.00 88.12 237 GLY A O 1
ATOM 1912 N N . ARG A 1 238 ? 6.162 -11.166 -10.053 1.00 91.06 238 ARG A N 1
ATOM 1913 C CA . ARG A 1 238 ? 6.420 -10.671 -8.683 1.00 91.06 238 ARG A CA 1
ATOM 1914 C C . ARG A 1 238 ? 7.157 -9.330 -8.673 1.00 91.06 238 ARG A C 1
ATOM 1916 O O . ARG A 1 238 ? 6.883 -8.484 -7.820 1.00 91.06 238 ARG A O 1
ATOM 1923 N N . HIS A 1 239 ? 8.102 -9.145 -9.589 1.00 91.12 239 HIS A N 1
ATOM 1924 C CA . HIS A 1 239 ? 8.960 -7.966 -9.625 1.00 91.12 239 HIS A CA 1
ATOM 1925 C C . HIS A 1 239 ? 8.397 -6.884 -10.551 1.00 91.12 239 HIS A C 1
ATOM 1927 O O . HIS A 1 239 ? 7.787 -7.166 -11.580 1.00 91.12 239 HIS A O 1
ATOM 1933 N N . LYS A 1 240 ? 8.609 -5.622 -10.167 1.00 90.81 240 LYS A N 1
ATOM 1934 C CA . LYS A 1 240 ? 8.233 -4.454 -10.972 1.00 90.81 240 LYS A CA 1
ATOM 1935 C C . LYS A 1 240 ? 9.308 -4.180 -12.022 1.00 90.81 240 LYS A C 1
ATOM 1937 O O . LYS A 1 240 ? 10.496 -4.339 -11.732 1.00 90.81 240 LYS A O 1
ATOM 1942 N N . PHE A 1 241 ? 8.894 -3.722 -13.202 1.00 92.12 241 PHE A N 1
ATOM 1943 C CA . PHE A 1 241 ? 9.825 -3.200 -14.196 1.00 92.12 241 PHE A CA 1
ATOM 1944 C C . PHE A 1 241 ? 10.572 -1.997 -13.614 1.00 92.12 241 PHE A C 1
ATOM 1946 O O . PHE A 1 241 ? 9.966 -1.106 -13.018 1.00 92.12 241 PHE A O 1
ATOM 1953 N N . LYS A 1 242 ? 11.894 -1.996 -13.778 1.00 90.38 242 LYS A N 1
ATOM 1954 C CA . LYS A 1 242 ? 12.758 -0.865 -13.446 1.00 90.38 242 LYS A CA 1
ATOM 1955 C C . LYS A 1 242 ? 13.467 -0.439 -14.729 1.00 90.38 242 LYS A C 1
ATOM 1957 O O . LYS A 1 242 ? 14.189 -1.293 -15.268 1.00 90.38 242 LYS A O 1
ATOM 1962 N N . PRO A 1 243 ? 13.255 0.801 -15.209 1.00 89.56 243 PRO A N 1
ATOM 1963 C CA . PRO A 1 243 ? 13.983 1.304 -16.363 1.00 89.56 243 PRO A CA 1
ATOM 1964 C C . PRO A 1 243 ? 15.473 1.377 -16.032 1.00 89.56 243 PRO A C 1
ATOM 1966 O O . PRO A 1 243 ? 15.848 1.620 -14.883 1.00 89.56 243 PRO A O 1
ATOM 1969 N N . GLU A 1 244 ? 16.307 1.132 -17.036 1.00 89.06 244 GLU A N 1
ATOM 1970 C CA . GLU A 1 244 ? 17.738 1.403 -16.923 1.00 89.06 244 GLU A CA 1
ATOM 1971 C C . GLU A 1 244 ? 17.937 2.927 -16.838 1.00 89.06 244 GLU A C 1
ATOM 1973 O O . GLU A 1 244 ? 17.190 3.664 -17.496 1.00 89.06 244 GLU A O 1
ATOM 1978 N N . PRO A 1 245 ? 18.882 3.430 -16.023 1.00 88.44 245 PRO A N 1
ATOM 1979 C CA . PRO A 1 245 ? 19.214 4.850 -16.026 1.00 88.44 245 PRO A CA 1
ATOM 1980 C C . PRO A 1 245 ? 19.580 5.307 -17.441 1.00 88.44 245 PRO A C 1
ATOM 1982 O O . PRO A 1 245 ? 20.316 4.624 -18.156 1.00 88.44 245 PRO A O 1
ATOM 1985 N N . LYS A 1 246 ? 19.053 6.469 -17.845 1.00 83.44 246 LYS A N 1
ATOM 1986 C CA . LYS A 1 246 ? 19.379 7.061 -19.144 1.00 83.44 246 LYS A CA 1
ATOM 1987 C C . LYS A 1 246 ? 20.870 7.350 -19.184 1.00 83.44 246 LYS A C 1
ATOM 1989 O O . LYS A 1 246 ? 21.393 8.058 -18.327 1.00 83.44 246 LYS A O 1
ATOM 1994 N N . GLN A 1 247 ? 21.527 6.803 -20.191 1.00 80.69 247 GLN A N 1
ATOM 1995 C CA . GLN A 1 247 ? 22.939 7.025 -20.395 1.00 80.69 247 GLN A CA 1
ATOM 1996 C C . GLN A 1 247 ? 23.146 8.397 -21.028 1.00 80.69 247 GLN A C 1
ATOM 1998 O O . GLN A 1 247 ? 22.787 8.618 -22.182 1.00 80.69 247 GLN A O 1
ATOM 2003 N N . VAL A 1 248 ? 23.703 9.316 -20.251 1.00 85.38 248 VAL A N 1
ATOM 2004 C CA . VAL A 1 248 ? 24.069 10.660 -20.690 1.00 85.38 248 VAL A CA 1
ATOM 2005 C C . VAL A 1 248 ? 25.509 10.923 -20.283 1.00 85.38 248 VAL A C 1
ATOM 2007 O O . VAL A 1 248 ? 25.933 10.511 -19.204 1.00 85.38 248 VAL A O 1
ATOM 2010 N N . LEU A 1 249 ? 26.259 11.571 -21.169 1.00 86.00 249 LEU A N 1
ATOM 2011 C CA . LEU A 1 249 ? 27.579 12.089 -20.838 1.00 86.00 249 LEU A CA 1
ATOM 2012 C C . LEU A 1 249 ? 27.427 13.314 -19.938 1.00 86.00 249 LEU A C 1
ATOM 2014 O O . LEU A 1 249 ? 26.510 14.118 -20.123 1.00 86.00 249 LEU A O 1
ATOM 2018 N N . LEU A 1 250 ? 28.333 13.457 -18.976 1.00 88.94 250 LEU A N 1
ATOM 2019 C CA . LEU A 1 250 ? 28.450 14.676 -18.179 1.00 88.94 250 LEU A CA 1
ATOM 2020 C C . LEU A 1 250 ? 29.036 15.801 -19.037 1.00 88.94 250 LEU A C 1
ATOM 2022 O O . LEU A 1 250 ? 29.798 15.544 -19.966 1.00 88.94 250 LEU A O 1
ATOM 2026 N N . SER A 1 251 ? 28.735 17.056 -18.708 1.00 90.44 251 SER A N 1
ATOM 2027 C CA . SER A 1 251 ? 29.234 18.220 -19.458 1.00 90.44 251 SER A CA 1
ATOM 2028 C C . SER A 1 251 ? 30.764 18.273 -19.554 1.00 90.44 251 SER A C 1
ATOM 2030 O O . SER A 1 251 ? 31.292 18.698 -20.575 1.00 90.44 251 SER A O 1
ATOM 2032 N N . SER A 1 252 ? 31.473 17.792 -18.531 1.00 88.25 252 SER A N 1
ATOM 2033 C CA . SER A 1 252 ? 32.936 17.672 -18.510 1.00 88.25 252 SER A CA 1
ATOM 2034 C C . SER A 1 252 ? 33.486 16.565 -19.418 1.00 88.25 252 SER A C 1
ATOM 2036 O O . SER A 1 252 ? 34.632 16.639 -19.851 1.00 88.25 252 SER A O 1
ATOM 2038 N N . GLU A 1 253 ? 32.688 15.537 -19.707 1.00 84.81 253 GLU A N 1
ATOM 2039 C CA . GLU A 1 253 ? 33.069 14.378 -20.525 1.00 84.81 253 GLU A CA 1
ATOM 2040 C C . GLU A 1 253 ? 32.693 14.557 -22.005 1.00 84.81 253 GLU A C 1
ATOM 2042 O O . GLU A 1 253 ? 33.212 13.850 -22.874 1.00 84.81 253 GLU A O 1
ATOM 2047 N N . VAL A 1 254 ? 31.806 15.510 -22.318 1.00 87.75 254 VAL A N 1
ATOM 2048 C CA . VAL A 1 254 ? 31.450 15.877 -23.693 1.00 87.75 254 VAL A CA 1
ATOM 2049 C C . VAL A 1 254 ? 32.612 16.639 -24.323 1.00 87.75 254 VAL A C 1
ATOM 2051 O O . VAL A 1 254 ? 32.675 17.865 -24.331 1.00 87.75 254 VAL A O 1
ATOM 2054 N N . SER A 1 255 ? 33.556 15.905 -24.903 1.00 82.56 255 SER A N 1
ATOM 2055 C CA . SER A 1 255 ? 34.533 16.503 -25.802 1.00 82.56 255 SER A CA 1
ATOM 2056 C C . SER A 1 255 ? 33.852 16.689 -27.160 1.00 82.56 255 SER A C 1
ATOM 2058 O O . SER A 1 255 ? 33.387 15.705 -27.734 1.00 82.56 255 SER A O 1
ATOM 2060 N N . GLY A 1 256 ? 33.769 17.914 -27.688 1.00 87.75 256 GLY A N 1
ATOM 2061 C CA . GLY A 1 256 ? 33.079 18.253 -28.951 1.00 87.75 256 GLY A CA 1
ATOM 2062 C C . GLY A 1 256 ? 33.602 17.565 -30.228 1.00 87.75 256 GLY A C 1
ATOM 2063 O O . GLY A 1 256 ? 33.293 17.994 -31.333 1.00 87.75 256 GLY A O 1
ATOM 2064 N N . SER A 1 257 ? 34.410 16.509 -30.098 1.00 91.25 257 SER A N 1
ATOM 2065 C CA . SER A 1 257 ? 34.886 15.649 -31.174 1.00 91.25 257 SER A CA 1
ATOM 2066 C C . SER A 1 257 ? 34.341 14.231 -31.008 1.00 91.25 257 SER A C 1
ATOM 2068 O O . SER A 1 257 ? 34.606 13.560 -30.011 1.00 91.25 257 SER A O 1
ATOM 2070 N N . LEU A 1 258 ? 33.663 13.731 -32.043 1.00 86.75 258 LEU A N 1
ATOM 2071 C CA . LEU A 1 258 ? 33.094 12.379 -32.063 1.00 86.75 258 LEU A CA 1
ATOM 2072 C C . LEU A 1 258 ? 34.164 11.276 -31.962 1.00 86.75 258 LEU A C 1
ATOM 2074 O O . LEU A 1 258 ? 33.898 10.199 -31.442 1.00 86.75 258 LEU A O 1
ATOM 2078 N N . ARG A 1 259 ? 35.397 11.554 -32.413 1.00 89.62 259 ARG A N 1
ATOM 2079 C CA . ARG A 1 259 ? 36.526 10.603 -32.364 1.00 89.62 259 ARG A CA 1
ATOM 2080 C C . ARG A 1 259 ? 37.022 10.335 -30.942 1.00 89.62 259 ARG A C 1
ATOM 2082 O O . ARG A 1 259 ? 37.644 9.310 -30.698 1.00 89.62 259 ARG A O 1
ATOM 2089 N N . LYS A 1 260 ? 36.765 11.264 -30.020 1.00 88.44 260 LYS A N 1
ATOM 2090 C CA . LYS A 1 260 ? 37.145 11.172 -28.605 1.00 88.44 260 LYS A CA 1
ATOM 2091 C C . LYS A 1 260 ? 36.029 10.568 -27.740 1.00 88.44 260 LYS A C 1
ATOM 2093 O O . LYS A 1 260 ? 36.236 10.340 -26.551 1.00 88.44 260 LYS A O 1
ATOM 2098 N N . LEU A 1 261 ? 34.851 10.309 -28.316 1.00 85.44 261 LEU A N 1
ATOM 2099 C CA . LEU A 1 261 ? 33.706 9.770 -27.592 1.00 85.44 261 LEU A CA 1
ATOM 2100 C C . LEU A 1 261 ? 33.924 8.285 -27.278 1.00 85.44 261 LEU A C 1
ATOM 2102 O O . LEU A 1 261 ? 34.169 7.469 -28.166 1.00 85.44 261 LEU A O 1
ATOM 2106 N N . LYS A 1 262 ? 33.824 7.920 -25.997 1.00 83.25 262 LYS A N 1
ATOM 2107 C CA . LYS A 1 262 ? 33.993 6.535 -25.553 1.00 83.25 262 LYS A CA 1
ATOM 2108 C C . LYS A 1 262 ? 32.770 5.702 -25.940 1.00 83.25 262 LYS A C 1
ATOM 2110 O O . LYS A 1 262 ? 31.643 6.048 -25.594 1.00 83.25 262 LYS A O 1
ATOM 2115 N N . ALA A 1 263 ? 32.989 4.582 -26.624 1.00 79.75 263 ALA A N 1
ATOM 2116 C CA . ALA A 1 263 ? 31.926 3.619 -26.892 1.00 79.75 263 ALA A CA 1
ATOM 2117 C C . ALA A 1 263 ? 31.468 2.949 -25.585 1.00 79.75 263 ALA A C 1
ATOM 2119 O O . ALA A 1 263 ? 32.293 2.538 -24.765 1.00 79.75 263 ALA A O 1
ATOM 2120 N N . TYR A 1 264 ? 30.153 2.811 -25.397 1.00 72.50 264 TYR A N 1
ATOM 2121 C CA . TYR A 1 264 ? 29.582 2.235 -24.179 1.00 72.50 264 TYR A CA 1
ATOM 2122 C C . TYR A 1 264 ? 29.009 0.824 -24.403 1.00 72.50 264 TYR A C 1
ATOM 2124 O O . TYR A 1 264 ? 28.077 0.650 -25.193 1.00 72.50 264 TYR A O 1
ATOM 2132 N N . PRO A 1 265 ? 29.498 -0.200 -23.677 1.00 68.88 265 PRO A N 1
ATOM 2133 C CA . PRO A 1 265 ? 29.064 -1.586 -23.840 1.00 68.88 265 PRO A CA 1
ATOM 2134 C C . PRO A 1 265 ? 27.844 -1.906 -22.957 1.00 68.88 265 PRO A C 1
ATOM 2136 O O . PRO A 1 265 ? 27.956 -2.610 -21.955 1.00 68.88 265 PRO A O 1
ATOM 2139 N N . VAL A 1 266 ? 26.660 -1.374 -23.290 1.00 77.94 266 VAL A N 1
ATOM 2140 C CA . VAL A 1 266 ? 25.426 -1.639 -22.505 1.00 77.94 266 VAL A CA 1
ATOM 2141 C C . VAL A 1 266 ? 24.190 -1.950 -23.372 1.00 77.94 266 VAL A C 1
ATOM 2143 O O . VAL A 1 266 ? 23.109 -2.218 -22.848 1.00 77.94 266 VAL A O 1
ATOM 2146 N N . LEU A 1 267 ? 24.355 -2.045 -24.697 1.00 85.38 267 LEU A N 1
ATOM 2147 C CA . LEU A 1 267 ? 23.277 -2.314 -25.668 1.00 85.38 267 LEU A CA 1
ATOM 2148 C C . LEU A 1 267 ? 22.420 -3.543 -25.324 1.00 85.38 267 LEU A C 1
ATOM 2150 O O . LEU A 1 267 ? 21.201 -3.530 -25.490 1.00 85.38 267 LEU A O 1
ATOM 2154 N N . ILE A 1 268 ? 23.042 -4.609 -24.814 1.00 89.88 268 ILE A N 1
ATOM 2155 C CA . ILE A 1 268 ? 22.337 -5.842 -24.438 1.00 89.88 268 ILE A CA 1
ATOM 2156 C C . ILE A 1 268 ? 21.379 -5.592 -23.266 1.00 89.88 268 ILE A C 1
ATOM 2158 O O . ILE A 1 268 ? 20.253 -6.093 -23.280 1.00 89.88 268 ILE A O 1
ATOM 2162 N N . ARG A 1 269 ? 21.790 -4.798 -22.266 1.00 90.00 269 ARG A N 1
ATOM 2163 C CA . ARG A 1 269 ? 20.928 -4.490 -21.114 1.00 90.00 269 ARG A CA 1
ATOM 2164 C C . ARG A 1 269 ? 19.749 -3.626 -21.544 1.00 90.00 269 ARG A C 1
ATOM 2166 O O . ARG A 1 269 ? 18.629 -3.914 -21.138 1.00 90.00 269 ARG A O 1
ATOM 2173 N N . ASP A 1 270 ? 19.971 -2.650 -22.419 1.00 91.00 270 ASP A N 1
ATOM 2174 C CA . ASP A 1 270 ? 18.896 -1.802 -22.936 1.00 91.00 270 ASP A CA 1
ATOM 2175 C C . ASP A 1 270 ? 17.875 -2.607 -23.764 1.00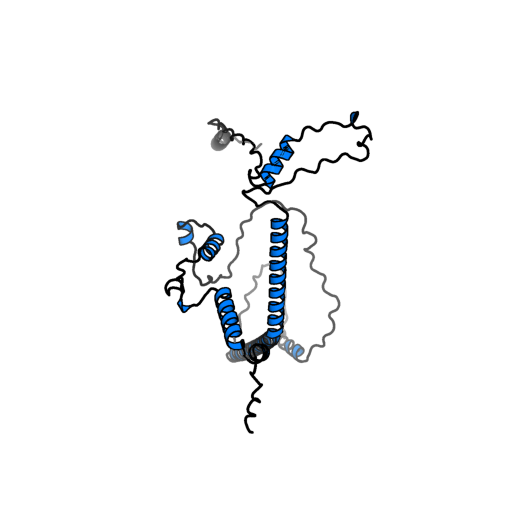 91.00 270 ASP A C 1
ATOM 2177 O O . ASP A 1 270 ? 16.666 -2.540 -23.526 1.00 91.00 270 ASP A O 1
ATOM 2181 N N . ARG A 1 271 ? 18.346 -3.511 -24.639 1.00 91.56 271 ARG A N 1
ATOM 2182 C CA . ARG A 1 271 ? 17.474 -4.455 -25.365 1.00 91.56 271 ARG A CA 1
ATOM 2183 C C . ARG A 1 271 ? 16.685 -5.372 -24.426 1.00 91.56 271 ARG A C 1
ATOM 2185 O O . ARG A 1 271 ? 15.480 -5.553 -24.616 1.00 91.56 271 ARG A O 1
ATOM 2192 N N . PHE A 1 272 ? 17.328 -5.914 -23.392 1.00 92.75 272 PHE A N 1
ATOM 2193 C CA . PHE A 1 272 ? 16.671 -6.738 -22.374 1.00 92.75 272 PHE A CA 1
ATOM 2194 C C . PHE A 1 272 ? 15.584 -5.958 -21.618 1.00 92.75 272 PHE A C 1
ATOM 2196 O O . PHE A 1 272 ? 14.473 -6.454 -21.422 1.00 92.75 272 PHE A O 1
ATOM 2203 N N . LYS A 1 273 ? 15.859 -4.703 -21.252 1.00 92.19 273 LYS A N 1
ATOM 2204 C CA . LYS A 1 273 ? 14.893 -3.814 -20.594 1.00 92.19 273 LYS A CA 1
ATOM 2205 C C . LYS A 1 273 ? 13.753 -3.402 -21.520 1.00 92.19 273 LYS A C 1
ATOM 2207 O O . LYS A 1 273 ? 12.612 -3.338 -21.071 1.00 92.19 273 LYS A O 1
ATOM 2212 N N . SER A 1 274 ? 14.017 -3.212 -22.809 1.00 91.81 274 SER A N 1
ATOM 2213 C CA . SER A 1 274 ? 12.986 -2.984 -23.824 1.00 91.81 274 SER A CA 1
ATOM 2214 C C . SER A 1 274 ? 12.031 -4.178 -23.954 1.00 91.81 274 SER A C 1
ATOM 2216 O O . SER A 1 274 ? 10.815 -3.994 -24.016 1.00 91.81 274 SER A O 1
ATOM 2218 N N . LEU A 1 275 ? 12.540 -5.415 -23.922 1.00 92.75 275 LEU A N 1
ATOM 2219 C CA . LEU A 1 275 ? 11.698 -6.622 -23.898 1.00 92.75 275 LEU A CA 1
ATOM 2220 C C . LEU A 1 275 ? 10.838 -6.705 -22.630 1.00 92.75 275 LEU A C 1
ATOM 2222 O O . LEU A 1 275 ? 9.660 -7.052 -22.716 1.00 92.75 275 LEU A O 1
ATOM 2226 N N . GLN A 1 276 ? 11.394 -6.326 -21.475 1.00 93.06 276 GLN A N 1
ATOM 2227 C CA . GLN A 1 276 ? 10.627 -6.244 -20.229 1.00 93.06 276 GLN A CA 1
ATOM 2228 C C . GLN A 1 276 ? 9.545 -5.162 -20.271 1.00 93.06 276 GLN A C 1
ATOM 2230 O O . GLN A 1 276 ? 8.431 -5.383 -19.804 1.00 93.06 276 GLN A O 1
ATOM 2235 N N . ARG A 1 277 ? 9.846 -3.999 -20.862 1.00 90.88 277 ARG A N 1
ATOM 2236 C CA . ARG A 1 277 ? 8.885 -2.901 -21.026 1.00 90.88 277 ARG A CA 1
ATOM 2237 C C . ARG A 1 277 ? 7.737 -3.275 -21.964 1.00 90.88 277 ARG A C 1
ATOM 2239 O O . ARG A 1 277 ? 6.610 -2.871 -21.722 1.00 90.88 277 ARG A O 1
ATOM 2246 N N . ARG A 1 278 ? 8.009 -4.060 -23.006 1.00 91.12 278 ARG A N 1
ATOM 2247 C CA . ARG A 1 278 ? 6.986 -4.576 -23.931 1.00 91.12 278 ARG A CA 1
ATOM 2248 C C . ARG A 1 278 ? 6.156 -5.724 -23.353 1.00 91.12 278 ARG A C 1
ATOM 2250 O O . ARG A 1 278 ? 5.196 -6.141 -23.983 1.00 91.12 278 ARG A O 1
ATOM 2257 N N . GLY A 1 279 ? 6.528 -6.251 -22.186 1.00 88.88 279 GLY A N 1
ATOM 2258 C CA . GLY A 1 279 ? 5.847 -7.388 -21.569 1.00 88.88 279 GLY A CA 1
ATOM 2259 C C . GLY A 1 279 ? 6.155 -8.741 -22.214 1.00 88.88 279 GLY A C 1
ATOM 2260 O O . GLY A 1 279 ? 5.512 -9.725 -21.873 1.00 88.88 279 GLY A O 1
ATOM 2261 N N . VAL A 1 280 ? 7.152 -8.812 -23.106 1.00 91.81 280 VAL A N 1
ATOM 2262 C CA . VAL A 1 280 ? 7.614 -10.078 -23.707 1.00 91.81 280 VAL A CA 1
ATOM 2263 C C . VAL A 1 280 ? 8.382 -10.909 -22.678 1.00 91.81 280 VAL A C 1
ATOM 2265 O O . VAL A 1 280 ? 8.287 -12.131 -22.655 1.00 91.81 280 VAL A O 1
ATOM 2268 N N . LEU A 1 281 ? 9.143 -10.241 -21.807 1.00 92.56 281 LEU A N 1
ATOM 2269 C CA . LEU A 1 281 ? 9.873 -10.869 -20.708 1.00 92.56 281 LEU A CA 1
ATOM 2270 C C . LEU A 1 281 ? 9.398 -10.307 -19.371 1.00 92.56 281 LEU A C 1
ATOM 2272 O O . LEU A 1 281 ? 9.279 -9.095 -19.205 1.00 92.56 281 LEU A O 1
ATOM 2276 N N . GLU A 1 282 ? 9.196 -11.162 -18.372 1.00 91.81 282 GLU A N 1
ATOM 2277 C CA . GLU A 1 282 ? 8.907 -10.670 -17.027 1.00 91.81 282 GLU A CA 1
ATOM 2278 C C . GLU A 1 282 ? 10.173 -10.149 -16.311 1.00 91.81 282 GLU A C 1
ATOM 2280 O O . GLU A 1 282 ? 11.269 -10.702 -16.468 1.00 91.81 282 GLU A O 1
ATOM 2285 N N . PRO A 1 283 ? 10.060 -9.094 -15.482 1.00 93.44 283 PRO A N 1
ATOM 2286 C CA . PRO A 1 283 ? 11.138 -8.692 -14.588 1.00 93.44 283 PRO A CA 1
ATOM 2287 C C . PRO A 1 283 ? 11.484 -9.806 -13.585 1.00 93.44 283 PRO A C 1
ATOM 2289 O O . PRO A 1 283 ? 10.627 -10.266 -12.830 1.00 93.44 283 PRO A O 1
ATOM 2292 N N . ARG A 1 284 ? 12.760 -10.207 -13.531 1.00 91.75 284 ARG A N 1
ATOM 2293 C CA . ARG A 1 284 ? 13.299 -11.205 -12.589 1.00 91.75 284 ARG A CA 1
ATOM 2294 C C . ARG A 1 284 ? 14.544 -10.672 -11.884 1.00 91.75 284 ARG A C 1
ATOM 2296 O O . ARG A 1 284 ? 15.233 -9.797 -12.407 1.00 91.75 284 ARG A O 1
ATOM 2303 N N . VAL A 1 285 ? 14.821 -11.199 -10.694 1.00 90.06 285 VAL A N 1
ATOM 2304 C CA . VAL A 1 285 ? 16.049 -10.923 -9.933 1.00 90.06 285 VAL A CA 1
ATOM 2305 C C . VAL A 1 285 ? 16.886 -12.203 -9.902 1.00 90.06 285 VAL A C 1
ATOM 2307 O O . VAL A 1 285 ? 16.306 -13.268 -9.677 1.00 90.06 285 VAL A O 1
ATOM 2310 N N . PRO A 1 286 ? 18.212 -12.129 -10.125 1.00 91.31 286 PRO A N 1
ATOM 2311 C CA . PRO A 1 286 ? 19.086 -13.288 -10.001 1.00 91.31 286 PRO A CA 1
ATOM 2312 C C . PRO A 1 286 ? 18.932 -13.942 -8.627 1.00 91.31 286 PRO A C 1
ATOM 2314 O O . PRO A 1 286 ? 18.994 -13.271 -7.596 1.00 91.31 286 PRO A O 1
ATOM 2317 N N . VAL A 1 287 ? 18.714 -15.254 -8.612 1.00 91.06 287 VAL A N 1
ATOM 2318 C CA . VAL A 1 287 ? 18.601 -16.018 -7.369 1.00 91.06 287 VAL A CA 1
ATOM 2319 C C . VAL A 1 287 ? 19.993 -16.487 -6.976 1.00 91.06 287 VAL A C 1
ATOM 2321 O O . VAL A 1 287 ? 20.603 -17.293 -7.676 1.00 91.06 287 VAL A O 1
ATOM 2324 N N . ALA A 1 288 ? 20.498 -15.980 -5.852 1.00 92.69 288 ALA A N 1
ATOM 2325 C CA . ALA A 1 288 ? 21.746 -16.466 -5.283 1.00 92.69 288 ALA A CA 1
ATOM 2326 C C . ALA A 1 288 ? 21.583 -17.922 -4.822 1.00 92.69 288 ALA A C 1
ATOM 2328 O O . ALA A 1 288 ? 20.571 -18.286 -4.209 1.00 92.69 288 ALA A O 1
ATOM 2329 N N . ARG A 1 289 ? 22.591 -18.756 -5.099 1.00 91.00 289 ARG A N 1
ATOM 2330 C CA . ARG A 1 289 ? 22.649 -20.115 -4.553 1.00 91.00 289 ARG A CA 1
ATOM 2331 C C . ARG A 1 289 ? 22.810 -20.014 -3.039 1.00 91.00 289 ARG A C 1
ATOM 2333 O O . ARG A 1 289 ? 23.726 -19.358 -2.557 1.00 91.00 289 ARG A O 1
ATOM 2340 N N . LYS A 1 290 ? 21.908 -20.651 -2.292 1.00 88.00 290 LYS A N 1
ATOM 2341 C CA . LYS A 1 290 ? 22.058 -20.796 -0.843 1.00 88.00 290 LYS A CA 1
ATOM 2342 C C . LYS A 1 290 ? 22.981 -21.976 -0.575 1.00 88.00 290 LYS A C 1
ATOM 2344 O O . LYS A 1 290 ? 22.726 -23.068 -1.083 1.00 88.00 290 LYS A O 1
ATOM 2349 N N . GLU A 1 291 ? 24.022 -21.760 0.220 1.00 85.25 291 GLU A N 1
ATOM 2350 C CA . GLU A 1 291 ? 24.829 -22.865 0.729 1.00 85.25 291 GLU A CA 1
ATOM 2351 C C . GLU A 1 291 ? 23.941 -23.783 1.573 1.00 85.25 291 GLU A C 1
ATOM 2353 O O . GLU A 1 291 ? 23.128 -23.326 2.386 1.00 85.25 291 GLU A O 1
ATOM 2358 N N . LYS A 1 292 ? 24.052 -25.096 1.348 1.00 83.44 292 LYS A N 1
ATOM 2359 C CA . LYS A 1 292 ? 23.385 -26.073 2.209 1.00 83.44 292 LYS A CA 1
ATOM 2360 C C . LYS A 1 292 ? 23.985 -25.932 3.608 1.00 83.44 292 LYS A C 1
ATOM 2362 O O . LYS A 1 292 ? 25.200 -25.790 3.739 1.00 83.44 292 LYS A O 1
ATOM 2367 N N . LYS A 1 293 ? 23.147 -25.976 4.650 1.00 82.38 293 LYS A N 1
ATOM 2368 C CA . LYS A 1 293 ? 23.638 -26.002 6.035 1.00 82.38 293 LYS A CA 1
ATOM 2369 C C . LYS A 1 293 ? 24.643 -27.149 6.161 1.00 82.38 293 LYS A C 1
ATOM 2371 O O . LYS A 1 293 ? 24.315 -28.278 5.798 1.00 82.38 293 LYS A O 1
ATOM 2376 N N . LYS A 1 294 ? 25.848 -26.856 6.656 1.00 78.19 294 LYS A N 1
ATOM 2377 C CA . LYS A 1 294 ? 26.794 -27.903 7.046 1.00 78.19 294 LYS A CA 1
ATOM 2378 C C . LYS A 1 294 ? 26.147 -28.685 8.185 1.00 78.19 294 LYS A C 1
ATOM 2380 O O . LYS A 1 294 ? 25.696 -28.082 9.160 1.00 78.19 294 LYS A O 1
ATOM 2385 N N . TRP A 1 295 ? 26.049 -30.000 8.033 1.00 76.94 295 TRP A N 1
ATOM 2386 C CA . TRP A 1 295 ? 25.677 -30.863 9.145 1.00 76.94 295 TRP A CA 1
ATOM 2387 C C . TRP A 1 295 ? 26.744 -30.689 10.222 1.00 76.94 295 TRP A C 1
ATOM 2389 O O . TRP A 1 295 ? 27.934 -30.816 9.939 1.00 76.94 295 TRP A O 1
ATOM 2399 N N . VAL A 1 296 ? 26.326 -30.316 11.431 1.00 74.50 296 VAL A N 1
ATOM 2400 C CA . VAL A 1 296 ? 27.229 -30.334 12.579 1.00 74.50 296 VAL A CA 1
ATOM 2401 C C . VAL A 1 296 ? 27.412 -31.801 12.920 1.00 74.50 296 VAL A C 1
ATOM 2403 O O . VAL A 1 296 ? 26.465 -32.457 13.352 1.00 74.50 296 VAL A O 1
ATOM 2406 N N . GLU A 1 297 ? 28.607 -32.321 12.674 1.00 71.50 297 GLU A N 1
ATOM 2407 C CA . GLU A 1 297 ? 28.992 -33.640 13.146 1.00 71.50 297 GLU A CA 1
ATOM 2408 C C . GLU A 1 297 ? 29.050 -33.578 14.675 1.00 71.50 297 GLU A C 1
ATOM 2410 O O . GLU A 1 297 ? 29.980 -33.035 15.275 1.00 71.50 297 GLU A O 1
ATOM 2415 N N . ILE A 1 298 ? 27.983 -34.048 15.321 1.00 68.25 298 ILE A N 1
ATOM 2416 C CA . ILE A 1 298 ? 27.961 -34.206 16.769 1.00 68.25 298 ILE A CA 1
ATOM 2417 C C . ILE A 1 298 ? 28.871 -35.394 17.063 1.00 68.25 298 ILE A C 1
ATOM 2419 O O . ILE A 1 298 ? 28.451 -36.543 16.936 1.00 68.25 298 ILE A O 1
ATOM 2423 N N . LYS A 1 299 ? 30.124 -35.120 17.439 1.00 66.75 299 LYS A N 1
ATOM 2424 C CA . LYS A 1 299 ? 31.012 -36.141 18.002 1.00 66.75 299 LYS A CA 1
ATOM 2425 C C . LYS A 1 299 ? 30.308 -36.742 19.221 1.00 66.75 299 LYS A C 1
ATOM 2427 O O . LYS A 1 299 ? 30.097 -36.038 20.212 1.00 66.75 299 LYS A O 1
ATOM 2432 N N . GLN A 1 300 ? 29.889 -38.003 19.125 1.00 56.09 300 GLN A N 1
ATOM 2433 C CA . GLN A 1 300 ? 29.297 -38.726 20.249 1.00 56.09 300 GLN A CA 1
ATOM 2434 C C . GLN A 1 300 ? 30.304 -38.733 21.412 1.00 56.09 300 GLN A C 1
ATOM 2436 O O . GLN A 1 300 ? 31.471 -39.053 21.205 1.00 56.09 300 GLN A O 1
ATOM 2441 N N . GLY A 1 301 ? 29.868 -38.318 22.605 1.00 59.66 301 GLY A N 1
ATOM 2442 C CA . GLY A 1 301 ? 30.695 -38.267 23.822 1.00 59.66 301 GLY A CA 1
ATOM 2443 C C . GLY A 1 301 ? 30.673 -36.909 24.524 1.00 59.66 301 GLY A C 1
ATOM 2444 O O . GLY A 1 301 ? 30.308 -36.825 25.684 1.00 59.66 301 GLY A O 1
ATOM 2445 N N . THR A 1 302 ? 30.877 -35.804 23.803 1.00 58.06 302 THR A N 1
ATOM 2446 C CA . THR A 1 302 ? 31.132 -34.488 24.438 1.00 58.06 302 THR A CA 1
ATOM 2447 C C . THR A 1 302 ? 29.942 -33.861 25.175 1.00 58.06 302 THR A C 1
ATOM 2449 O O . THR A 1 302 ? 30.093 -32.852 25.870 1.00 58.06 302 THR A O 1
ATOM 2452 N N . ARG A 1 303 ?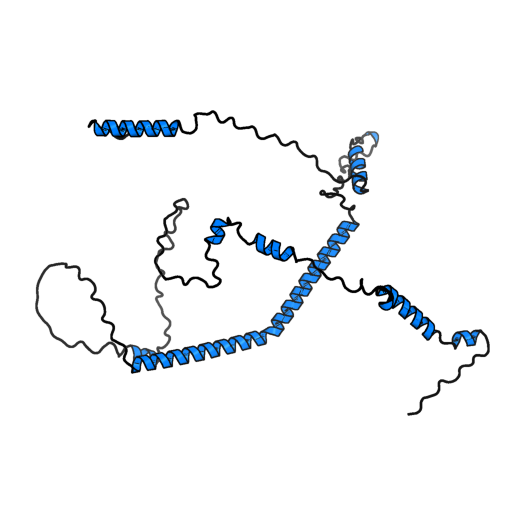 28.744 -34.440 25.046 1.00 56.34 303 ARG A N 1
ATOM 2453 C CA . ARG A 1 303 ? 27.541 -33.995 25.748 1.00 56.34 303 ARG A CA 1
ATOM 2454 C C . ARG A 1 303 ? 27.308 -34.896 26.954 1.00 56.34 303 ARG A C 1
ATOM 2456 O O . ARG A 1 303 ? 26.692 -35.950 26.835 1.00 56.34 303 ARG A O 1
ATOM 2463 N N . GLY A 1 304 ? 27.833 -34.461 28.091 1.00 62.38 304 GLY A N 1
ATOM 2464 C CA . GLY A 1 304 ? 27.674 -35.145 29.372 1.00 62.38 304 GLY A CA 1
ATOM 2465 C C . GLY A 1 304 ? 28.983 -35.607 30.002 1.00 62.38 304 GLY A C 1
ATOM 2466 O O . GLY A 1 304 ? 28.960 -35.959 31.171 1.00 62.38 304 GLY A O 1
ATOM 2467 N N . ASP A 1 305 ? 30.125 -35.552 29.306 1.00 65.19 305 ASP A N 1
ATOM 2468 C CA . ASP A 1 305 ? 31.423 -35.900 29.914 1.00 65.19 305 ASP A CA 1
ATOM 2469 C C . ASP A 1 305 ? 31.736 -35.004 31.122 1.00 65.19 305 ASP A C 1
ATOM 2471 O O . ASP A 1 305 ? 32.006 -35.511 32.206 1.00 65.19 305 ASP A O 1
ATOM 2475 N N . LYS A 1 306 ? 31.532 -33.685 30.996 1.00 67.12 306 LYS A N 1
ATOM 2476 C CA . LYS A 1 306 ? 31.649 -32.756 32.135 1.00 67.12 306 LYS A CA 1
ATOM 2477 C C . LYS A 1 306 ? 30.637 -33.043 33.246 1.00 67.12 306 LYS A C 1
ATOM 2479 O O . LYS A 1 306 ? 30.953 -32.897 34.417 1.00 67.12 306 LYS A O 1
ATOM 2484 N N . GLU A 1 307 ? 29.414 -33.441 32.903 1.00 71.12 307 GLU A N 1
ATOM 2485 C CA . GLU A 1 307 ? 28.377 -33.756 33.899 1.00 71.12 307 GLU A CA 1
ATOM 2486 C C . GLU A 1 307 ? 28.707 -35.054 34.652 1.00 71.12 307 GLU A C 1
ATOM 2488 O O . GLU A 1 307 ? 28.485 -35.143 35.858 1.00 71.12 307 GLU A O 1
ATOM 2493 N N . ARG A 1 308 ? 29.298 -36.036 33.960 1.00 76.56 308 ARG A N 1
ATOM 2494 C CA . ARG A 1 308 ? 29.791 -37.292 34.535 1.00 76.56 308 ARG A CA 1
ATOM 2495 C C . ARG A 1 308 ? 31.001 -37.054 35.428 1.00 76.56 308 ARG A C 1
ATOM 2497 O O . ARG A 1 308 ? 31.007 -37.562 36.541 1.00 76.56 308 ARG A O 1
ATOM 2504 N N . GLU A 1 309 ? 31.975 -36.260 34.987 1.00 79.75 309 GLU A N 1
ATOM 2505 C CA . GLU A 1 309 ? 33.130 -35.859 35.805 1.00 79.75 309 GLU A CA 1
ATOM 2506 C C . GLU A 1 309 ? 32.683 -35.167 37.096 1.00 79.75 309 GLU A C 1
ATOM 2508 O O . GLU A 1 309 ? 33.112 -35.554 38.182 1.00 79.75 309 GLU A O 1
ATOM 2513 N N . MET A 1 310 ? 31.750 -34.214 37.000 1.00 75.62 310 MET A N 1
ATOM 2514 C CA . MET A 1 310 ? 31.189 -33.539 38.173 1.00 75.62 310 MET A CA 1
ATOM 2515 C C . MET A 1 310 ? 30.437 -34.515 39.088 1.00 75.62 310 MET A C 1
ATOM 2517 O O . MET A 1 310 ? 30.591 -34.458 40.305 1.00 75.62 310 MET A O 1
ATOM 2521 N N . HIS A 1 311 ? 29.658 -35.446 38.531 1.00 82.50 311 HIS A N 1
ATOM 2522 C CA . HIS A 1 311 ? 28.964 -36.463 39.319 1.00 82.50 311 HIS A CA 1
ATOM 2523 C C . HIS A 1 311 ? 29.948 -37.383 40.059 1.00 82.50 311 HIS A C 1
ATOM 2525 O O . HIS A 1 311 ? 29.803 -37.585 41.265 1.00 82.50 311 HIS A O 1
ATOM 2531 N N . TYR A 1 312 ? 30.984 -37.884 39.383 1.00 85.75 312 TYR A N 1
ATOM 2532 C CA . TYR A 1 312 ? 32.022 -38.702 40.015 1.00 85.75 312 TYR A CA 1
ATOM 2533 C C . TYR A 1 312 ? 32.795 -37.930 41.089 1.00 85.75 312 TYR A C 1
ATOM 2535 O O . TYR A 1 312 ? 33.020 -38.475 42.167 1.00 85.75 312 TYR A O 1
ATOM 2543 N N . ALA A 1 313 ? 33.112 -36.652 40.860 1.00 84.25 313 ALA A N 1
ATOM 2544 C CA . ALA A 1 313 ? 33.737 -35.795 41.868 1.00 84.25 313 ALA A CA 1
ATOM 2545 C C . ALA A 1 313 ? 32.853 -35.636 43.118 1.00 84.25 313 ALA A C 1
ATOM 2547 O O . ALA A 1 313 ? 33.334 -35.785 44.239 1.00 84.25 313 ALA A O 1
ATOM 2548 N N . THR A 1 314 ? 31.544 -35.420 42.944 1.00 83.38 314 THR A N 1
ATOM 2549 C CA . THR A 1 314 ? 30.614 -35.310 44.085 1.00 83.38 314 THR A CA 1
ATOM 2550 C C . THR A 1 314 ? 30.441 -36.621 44.853 1.00 83.38 314 THR A C 1
ATOM 2552 O O . THR A 1 314 ? 30.221 -36.596 46.065 1.00 83.38 314 THR A O 1
ATOM 2555 N N . LEU A 1 315 ? 30.526 -37.772 44.178 1.00 85.62 315 LEU A N 1
ATOM 2556 C CA . LEU A 1 315 ? 30.505 -39.076 44.841 1.00 85.62 315 LEU A CA 1
ATOM 2557 C C . LEU A 1 315 ? 31.789 -39.310 45.636 1.00 85.62 315 LEU A C 1
ATOM 2559 O O . LEU A 1 315 ? 31.701 -39.682 46.804 1.00 85.62 315 LEU A O 1
ATOM 2563 N N . ALA A 1 316 ? 32.948 -39.005 45.050 1.00 85.00 316 ALA A N 1
ATOM 2564 C CA . ALA A 1 316 ? 34.234 -39.095 45.733 1.00 85.00 316 ALA A CA 1
ATOM 2565 C C . ALA A 1 316 ? 34.279 -38.192 46.978 1.00 85.00 316 ALA A C 1
ATOM 2567 O O . ALA A 1 316 ? 34.735 -38.616 48.037 1.00 85.00 316 ALA A O 1
ATOM 2568 N N . GLU A 1 317 ? 33.727 -36.977 46.899 1.00 80.38 317 GLU A N 1
ATOM 2569 C CA . GLU A 1 317 ? 33.631 -36.074 48.050 1.00 80.38 317 GLU A CA 1
ATOM 2570 C C . GLU A 1 317 ? 32.724 -36.640 49.157 1.00 80.38 317 GLU A C 1
ATOM 2572 O O . GLU A 1 317 ? 33.048 -36.566 50.344 1.00 80.38 317 GLU A O 1
ATOM 2577 N N . LYS A 1 318 ? 31.589 -37.250 48.788 1.00 80.38 318 LYS A N 1
ATOM 2578 C CA . LYS A 1 318 ? 30.684 -37.907 49.745 1.00 80.38 318 LYS A CA 1
ATOM 2579 C C . LYS A 1 318 ? 31.325 -39.126 50.403 1.00 80.38 318 LYS A C 1
ATOM 2581 O O . LYS A 1 318 ? 31.131 -39.329 51.600 1.00 80.38 318 LYS A O 1
ATOM 2586 N N . GLU A 1 319 ? 32.070 -39.927 49.649 1.00 83.56 319 GLU A N 1
ATOM 2587 C CA . GLU A 1 319 ? 32.799 -41.083 50.174 1.00 83.56 319 GLU A CA 1
ATOM 2588 C C . GLU A 1 319 ? 33.928 -40.656 51.114 1.00 83.56 319 GLU A C 1
ATOM 2590 O O . GLU A 1 319 ? 34.021 -41.193 52.217 1.00 83.56 319 GLU A O 1
ATOM 2595 N N . ALA A 1 320 ? 34.702 -39.628 50.751 1.00 78.94 320 ALA A N 1
ATOM 2596 C CA . ALA A 1 320 ? 35.739 -39.056 51.610 1.00 78.94 320 ALA A CA 1
ATOM 2597 C C . ALA A 1 320 ? 35.159 -38.526 52.934 1.00 78.94 320 ALA A C 1
ATOM 2599 O O . ALA A 1 320 ? 35.673 -38.842 54.009 1.00 78.94 320 ALA A O 1
ATOM 2600 N N . ARG A 1 321 ? 34.020 -37.814 52.879 1.00 74.31 321 ARG A N 1
ATOM 2601 C CA . ARG A 1 321 ? 33.287 -37.374 54.080 1.00 74.31 321 ARG A CA 1
ATOM 2602 C C . ARG A 1 321 ? 32.791 -38.550 54.924 1.00 74.31 321 ARG A C 1
ATOM 2604 O O . ARG A 1 321 ? 32.854 -38.486 56.147 1.00 74.31 321 ARG A O 1
ATOM 2611 N N . LYS A 1 322 ? 32.311 -39.629 54.295 1.00 77.69 322 LYS A N 1
ATOM 2612 C CA . LYS A 1 322 ? 31.849 -40.843 54.990 1.00 77.69 322 LYS A CA 1
ATOM 2613 C C . LYS A 1 322 ? 32.997 -41.593 55.675 1.00 77.69 322 LYS A C 1
ATOM 2615 O O . LYS A 1 322 ? 32.780 -42.198 56.719 1.00 77.69 322 LYS A O 1
ATOM 2620 N N . GLN A 1 323 ? 34.200 -41.534 55.110 1.00 80.75 323 GLN A N 1
ATOM 2621 C CA . GLN A 1 323 ? 35.419 -42.117 55.677 1.00 80.75 323 GLN A CA 1
ATOM 2622 C C . GLN A 1 323 ? 36.087 -41.222 56.738 1.00 80.75 323 GLN A C 1
ATOM 2624 O O . GLN A 1 323 ? 37.125 -41.592 57.276 1.00 80.75 323 GLN A O 1
ATOM 2629 N N . GLY A 1 324 ? 35.500 -40.063 57.070 1.00 68.19 324 GLY A N 1
ATOM 2630 C CA . GLY A 1 324 ? 36.011 -39.170 58.114 1.00 68.19 324 GLY A CA 1
ATOM 2631 C C . GLY A 1 324 ? 37.266 -38.385 57.721 1.00 68.19 324 GLY A C 1
ATOM 2632 O O . GLY A 1 324 ? 37.876 -37.754 58.582 1.00 68.19 324 GLY A O 1
ATOM 2633 N N . LEU A 1 325 ? 37.650 -38.388 56.439 1.00 62.47 325 LEU A N 1
ATOM 2634 C CA . LEU A 1 325 ? 38.709 -37.519 55.934 1.00 62.47 325 LEU A CA 1
ATOM 2635 C C . LEU A 1 325 ? 38.149 -36.103 55.767 1.00 62.47 325 LEU A C 1
ATOM 2637 O O . LEU A 1 325 ? 37.186 -35.880 55.030 1.00 62.47 325 LEU A O 1
ATOM 2641 N N . ALA A 1 326 ? 38.742 -35.136 56.469 1.00 57.34 326 ALA A N 1
ATOM 2642 C CA . ALA A 1 326 ? 38.374 -33.733 56.347 1.00 57.34 326 ALA A CA 1
ATOM 2643 C C . ALA A 1 326 ? 38.671 -33.238 54.922 1.00 57.34 326 ALA A C 1
ATOM 2645 O O . ALA A 1 326 ? 39.826 -33.061 54.538 1.00 57.34 326 ALA A O 1
ATOM 2646 N N . VAL A 1 327 ? 37.619 -33.014 54.133 1.00 58.09 327 VAL A N 1
ATOM 2647 C CA . VAL A 1 327 ? 37.724 -32.336 52.838 1.00 58.09 327 VAL A CA 1
ATOM 2648 C C . VAL A 1 327 ? 37.820 -30.837 53.119 1.00 58.09 327 VAL A C 1
ATOM 2650 O O . VAL A 1 327 ? 36.843 -30.226 53.554 1.00 58.09 327 VAL A O 1
ATOM 2653 N N . LEU A 1 328 ? 39.001 -30.249 52.917 1.00 54.69 328 LEU A N 1
ATOM 2654 C CA . LEU A 1 328 ? 39.168 -28.795 52.955 1.00 54.69 328 LEU A CA 1
ATOM 2655 C C . LEU A 1 328 ? 38.481 -28.180 51.723 1.00 54.69 328 LEU A C 1
ATOM 2657 O O . LEU A 1 328 ? 38.732 -28.647 50.609 1.00 54.69 328 LEU A O 1
ATOM 2661 N N . PRO A 1 329 ? 37.619 -27.163 51.890 1.00 51.88 329 PRO A N 1
ATOM 2662 C CA . PRO A 1 329 ? 37.028 -26.467 50.757 1.00 51.88 329 PRO A CA 1
ATOM 2663 C C . PRO A 1 329 ? 38.105 -25.637 50.041 1.00 51.88 329 PRO A C 1
ATOM 2665 O O . PRO A 1 329 ? 38.928 -25.001 50.702 1.00 51.88 329 PRO A O 1
ATOM 2668 N N . LEU A 1 330 ? 38.092 -25.665 48.705 1.00 46.34 330 LEU A N 1
ATOM 2669 C CA . LEU A 1 330 ? 38.842 -24.730 47.856 1.00 46.34 330 LEU A CA 1
ATOM 2670 C C . LEU A 1 330 ? 38.192 -23.345 47.851 1.00 46.34 330 LEU A C 1
ATOM 2672 O O . LEU A 1 330 ? 36.940 -23.293 47.774 1.00 46.34 330 LEU A O 1
#

Secondary structure (DSSP, 8-state):
----PPP-----SHHHHHHHS--HHHHHHHHHHHHHHHTTS-TTTS-TTTS--------HHHHHHHHHHS----HHHHHHS---SSPP-----------------S---SS-SPPPPPS--------HHHHTTTGGG-------------------PPPPP--PPPPHHHHHHHHHHHHHHHHHHHHHHHHHHHHHHHTHHHHHHHHHHHHHHHHHHHHHHHHHHHHHHHHSPP--SSSPP-PPPP----TTT--S-GGGPPP---HHHHHHHHHHHTTSS------PPPPPPPP----TTTTTHHHHHHHHHHHHHHHHHHTT------

InterPro domains:
  IPR011687 Ribosome biogenesis protein Nop53/GLTSCR2 [PF07767] (10-105)
  IPR011687 Ribosome biogenesis protein Nop53/GLTSCR2 [PF07767] (139-275)
  IPR011687 Ribosome biogenesis protein Nop53/GLTSCR2 [PIRSF017302] (5-294)
  IPR011687 Ribosome biogenesis protein Nop53/GLTSCR2 [PTHR14211] (109-298)

Organism: Physcomitrium patens (NCBI:txid3218)

Foldseek 3Di:
DDDDDPPDQDCPDDVSVVVPDDCVVVVVVVVVQVVCVVVPHDPVVDPPVVVDDDPPDPPVPVVVVVVVPDDPDPPVVVVVDPPDPDPDPDDPDDDPDDDDDDDDDDDPPVVPDPDDDDPDDPDPDDDPVNVVVPVVPPPDDDDDDDDDDDDDDDDDDDDDDDDDPDDPVNVVVVVVVVVVVVVVVVVVVVVVVVVVVVCVVVVVVVVVVVVVVVVVVVVVVVVVVVVVPVVAADAPDPDGQDQDPDDDDDPVQPDVDPVSDDDDDCVVVNVVSVCCRVVVDHDDDDDDDDDDPDPDPPPPPPVCPVVVVVVVVVVVVVVCVVVVNDDDDD

Sequence (330 aa):
MGKKSKSKTSRKGKREWRKNISTEDVDAFVEQTALVERSGGALEEVPSEELFFVDTSKDIKVARKVDKHRAKVLHADSILESNSLIPVLKEPGHTNKKRKDRDHAKPMAKELEPAPVPKHVPDHGLTEEDMFFLDVAKEDDDEEEDARSDDGAVVTQPKGKKFKKLTRADINRKARRKEVLKADAERIRIQKLKRDIQKLPEITESIKEEDQEQESRRIRRKVSREEKRALGPARLGRHKFKPEPKQVLLSSEVSGSLRKLKAYPVLIRDRFKSLQRRGVLEPRVPVARKEKKKWVEIKQGTRGDKEREMHYATLAEKEARKQGLAVLPL